Protein AF-A0A0G1WSS8-F1 (afdb_monomer_lite)

Foldseek 3Di:
DAFEEAECQQQDPPPHPLRRLVLCLVQVGQAYAYQAWQPDALVNQVVSCVVSVHYHQHYEAPQAADVLLVVQVVDDDPPVCPPVVVVVCNGRDHRVPTSSVVNCVSCQVVQREYEYEQVNCVVCPPVCQVVLVRGQYEYEAALPSPPHDLLRQALLSVVVVCVVVVRDYAYEAEPASVVSNCVVDPPDDSLVSLLNNPPSHQEYEQADDPQGEGDDPVVLVSVLSSCVNPNHNYYYDNGHNVYDPNVNSVSVVVSVVVD

Secondary structure (DSSP, 8-state):
-PEEEEEGGGTGGGTHHHHHHHHHHHTT-SEEEE---TT--HHHHHHHHHHHT--EEEEEPPS--HHHHHHHHHS---TTHHHHHHHHHHHH--GGG-HHHHHHHHTGGG--EEEEEHHHHHHHGGGGHHHHHHSEEEEE--TTSTTS-GGGSSHHHHHHHHHHHT---EEEE-HHHHHHHHHHSTT--HHHHHHHHTTSEEEEEE-BTTTTB---HHHHHHHHHHHHH---SEEEE---TTS-HHHHHHHHHHHHHT-

Structure (mmCIF, N/CA/C/O backbone):
data_AF-A0A0G1WSS8-F1
#
_entry.id   AF-A0A0G1WSS8-F1
#
loop_
_atom_site.group_PDB
_atom_site.id
_atom_site.type_symbol
_atom_site.label_atom_id
_atom_site.label_alt_id
_atom_site.label_comp_id
_atom_site.label_asym_id
_atom_site.label_entity_id
_atom_site.label_seq_id
_atom_site.pdbx_PDB_ins_code
_atom_site.Cartn_x
_atom_site.Cartn_y
_atom_site.Cartn_z
_atom_site.occupancy
_atom_site.B_iso_or_equiv
_atom_site.auth_seq_id
_atom_site.auth_comp_id
_atom_site.auth_asym_id
_atom_site.auth_atom_id
_atom_site.pdbx_PDB_model_num
ATOM 1 N N . MET A 1 1 ? -11.882 11.033 10.858 1.00 84.62 1 MET A N 1
ATOM 2 C CA . MET A 1 1 ? -10.713 10.254 11.320 1.00 84.62 1 MET A CA 1
ATOM 3 C C . MET A 1 1 ? -10.303 9.294 10.213 1.00 84.62 1 MET A C 1
ATOM 5 O O . MET A 1 1 ? -11.212 8.829 9.527 1.00 84.62 1 MET A O 1
ATOM 9 N N . PRO A 1 2 ? -8.998 9.048 9.990 1.00 93.56 2 PRO A N 1
ATOM 10 C CA . PRO A 1 2 ? -8.535 8.056 9.017 1.00 93.56 2 PRO A CA 1
ATOM 11 C C . PRO A 1 2 ? -9.115 6.674 9.326 1.00 93.56 2 PRO A C 1
ATOM 13 O O . PRO A 1 2 ? -9.266 6.328 10.498 1.00 93.56 2 PRO A O 1
ATOM 16 N N . LYS A 1 3 ? -9.416 5.886 8.290 1.00 96.38 3 LYS A N 1
ATOM 17 C CA . LYS A 1 3 ? -9.749 4.466 8.458 1.00 96.38 3 LYS A CA 1
ATOM 18 C C . LYS A 1 3 ? -8.473 3.668 8.709 1.00 96.38 3 LYS A C 1
ATOM 20 O O . LYS A 1 3 ? -7.468 3.883 8.031 1.00 96.38 3 LYS A O 1
ATOM 25 N N . LEU A 1 4 ? -8.528 2.740 9.655 1.00 97.25 4 LEU A N 1
ATOM 26 C CA . LEU A 1 4 ? -7.432 1.841 9.981 1.00 97.25 4 LEU A CA 1
ATOM 27 C C . LEU A 1 4 ? -7.577 0.551 9.183 1.00 97.25 4 LEU A C 1
ATOM 29 O O . LEU A 1 4 ? -8.535 -0.200 9.369 1.00 97.25 4 LEU A O 1
ATOM 33 N N . LEU A 1 5 ? -6.607 0.279 8.320 1.00 97.38 5 LEU A N 1
ATOM 34 C CA . LEU A 1 5 ? -6.572 -0.938 7.517 1.00 97.38 5 LEU A CA 1
ATOM 35 C C . LEU A 1 5 ? -5.465 -1.871 8.010 1.00 97.38 5 LEU A C 1
ATOM 37 O O . LEU A 1 5 ? -4.448 -1.428 8.544 1.00 97.38 5 LEU A O 1
ATOM 41 N N . LEU A 1 6 ? -5.661 -3.170 7.821 1.00 95.81 6 LEU A N 1
ATOM 42 C CA . LEU A 1 6 ? -4.611 -4.167 8.005 1.00 95.81 6 LEU A CA 1
ATOM 43 C C . LEU A 1 6 ? -4.072 -4.559 6.628 1.00 95.81 6 LEU A C 1
ATOM 45 O O . LEU A 1 6 ? -4.858 -4.956 5.768 1.00 95.81 6 LEU A O 1
ATOM 49 N N . SER A 1 7 ? -2.758 -4.465 6.417 1.00 93.75 7 SER A N 1
ATOM 50 C CA . SER A 1 7 ? -2.157 -5.008 5.198 1.00 93.75 7 SER A CA 1
ATOM 51 C C . SER A 1 7 ? -2.057 -6.526 5.288 1.00 93.75 7 SER A C 1
ATOM 53 O O . SER A 1 7 ? -1.751 -7.089 6.349 1.00 93.75 7 SER A O 1
ATOM 55 N N . SER A 1 8 ? -2.280 -7.214 4.169 1.00 89.44 8 SER A N 1
ATOM 56 C CA . SER A 1 8 ? -2.086 -8.657 4.112 1.00 89.44 8 SER A CA 1
ATOM 57 C C . SER A 1 8 ? -0.628 -9.038 4.359 1.00 89.44 8 SER A C 1
ATOM 59 O O . SER A 1 8 ? -0.413 -10.110 4.909 1.00 89.44 8 SER A O 1
ATOM 61 N N . THR A 1 9 ? 0.360 -8.185 4.059 1.00 82.44 9 THR A N 1
ATOM 62 C CA . THR A 1 9 ? 1.789 -8.432 4.371 1.00 82.44 9 THR A CA 1
ATOM 63 C C . THR A 1 9 ? 2.013 -8.772 5.844 1.00 82.44 9 THR A C 1
ATOM 65 O O . THR A 1 9 ? 2.707 -9.741 6.158 1.00 82.44 9 THR A O 1
ATOM 68 N N . THR A 1 10 ? 1.304 -8.077 6.734 1.00 77.31 10 THR A N 1
ATOM 69 C CA . THR A 1 10 ? 1.303 -8.297 8.185 1.00 77.31 10 THR A CA 1
ATOM 70 C C . THR A 1 10 ? 0.709 -9.642 8.604 1.00 77.31 10 THR A C 1
ATOM 72 O O . THR A 1 10 ? 0.980 -10.125 9.697 1.00 77.31 10 THR A O 1
ATOM 75 N N . SER A 1 11 ? -0.123 -10.272 7.773 1.00 63.88 11 SER A N 1
ATOM 76 C CA . SER A 1 11 ? -0.867 -11.492 8.133 1.00 63.88 11 SER A CA 1
ATOM 77 C C . SER A 1 11 ? -0.567 -12.710 7.254 1.00 63.88 11 SER A C 1
ATOM 79 O O . SER A 1 11 ? -1.036 -13.804 7.566 1.00 63.88 11 SER A O 1
ATOM 81 N N . PHE A 1 12 ? 0.171 -12.555 6.150 1.00 61.69 12 PHE A N 1
ATOM 82 C CA . PHE A 1 12 ? 0.137 -13.541 5.066 1.00 61.69 12 PHE A CA 1
ATOM 83 C C . PHE A 1 12 ? 0.931 -14.825 5.344 1.00 61.69 12 PHE A C 1
ATOM 85 O O . PHE A 1 12 ? 0.481 -15.906 4.960 1.00 61.69 12 PHE A O 1
ATOM 92 N N . PHE A 1 13 ? 2.077 -14.746 6.032 1.00 56.56 13 PHE A N 1
ATOM 93 C CA . PHE A 1 13 ? 3.034 -15.866 6.100 1.00 56.56 13 PHE A CA 1
ATOM 94 C C . PHE A 1 13 ? 2.540 -17.125 6.837 1.00 56.56 13 PHE A C 1
ATOM 96 O O . PHE A 1 13 ? 3.205 -18.152 6.757 1.00 56.56 13 PHE A O 1
ATOM 103 N N . PHE A 1 14 ? 1.378 -17.095 7.502 1.00 52.16 14 PHE A N 1
ATOM 104 C CA . PHE A 1 14 ? 0.897 -18.231 8.302 1.00 52.16 14 PHE A CA 1
ATOM 105 C C . PHE A 1 14 ? -0.488 -18.777 7.922 1.00 52.16 14 PHE A C 1
ATOM 107 O O . PHE A 1 14 ? -0.932 -19.747 8.531 1.00 52.16 14 PHE A O 1
ATOM 114 N N . GLY A 1 15 ? -1.180 -18.222 6.919 1.00 59.78 15 GLY A N 1
ATOM 115 C CA . GLY A 1 15 ? -2.530 -18.712 6.588 1.00 59.78 15 GLY A CA 1
ATOM 116 C C . GLY A 1 15 ? -3.182 -18.173 5.316 1.00 59.78 15 GLY A C 1
ATOM 117 O O . GLY A 1 15 ? -4.394 -18.325 5.147 1.00 59.78 15 GLY A O 1
ATOM 118 N N . GLY A 1 16 ? -2.409 -17.541 4.427 1.00 81.25 16 GLY A N 1
ATOM 119 C CA . GLY A 1 16 ? -2.923 -16.997 3.172 1.00 81.25 16 GLY A CA 1
ATOM 120 C C . GLY A 1 16 ? -3.897 -15.829 3.364 1.00 81.25 16 GLY A C 1
ATOM 121 O O . GLY A 1 16 ? -3.991 -15.229 4.437 1.00 81.25 16 GLY A O 1
ATOM 122 N N . ILE A 1 17 ? -4.647 -15.494 2.311 1.00 89.06 17 ILE A N 1
ATOM 123 C CA . ILE A 1 17 ? -5.495 -14.294 2.301 1.00 89.06 17 ILE A CA 1
ATOM 124 C C . ILE A 1 17 ? -6.647 -14.376 3.317 1.00 89.06 17 ILE A C 1
ATOM 126 O O . ILE A 1 17 ? -6.956 -13.390 3.980 1.00 89.06 17 ILE A O 1
ATOM 130 N N . LYS A 1 18 ? -7.216 -15.568 3.544 1.00 91.94 18 LYS A N 1
ATOM 131 C CA . LYS A 1 18 ? -8.268 -15.808 4.547 1.00 91.94 18 LYS A CA 1
ATOM 132 C C . LYS A 1 18 ? -7.844 -15.405 5.962 1.00 91.94 18 LYS A C 1
ATOM 134 O O . LYS A 1 18 ? -8.652 -14.835 6.695 1.00 91.94 18 LYS A O 1
ATOM 139 N N . ALA A 1 19 ? -6.593 -15.666 6.345 1.00 91.25 19 ALA A N 1
ATOM 140 C CA . ALA A 1 19 ? -6.080 -15.271 7.655 1.00 91.25 19 ALA A CA 1
ATOM 141 C C . ALA A 1 19 ? -6.042 -13.743 7.822 1.00 91.25 19 ALA A C 1
ATOM 143 O O . ALA A 1 19 ? -6.319 -13.240 8.911 1.00 91.25 19 ALA A O 1
ATOM 144 N N . ALA A 1 20 ? -5.784 -12.993 6.744 1.00 92.56 20 ALA A N 1
ATOM 145 C CA . ALA A 1 20 ? -5.848 -11.532 6.770 1.00 92.56 20 ALA A CA 1
ATOM 146 C C . ALA A 1 20 ? -7.272 -11.041 7.090 1.00 92.56 20 ALA A C 1
ATOM 148 O O . ALA A 1 20 ? -7.444 -10.220 7.988 1.00 92.56 20 ALA A O 1
ATOM 149 N N . PHE A 1 21 ? -8.300 -11.611 6.450 1.00 95.50 21 PHE A N 1
ATOM 150 C CA . PHE A 1 21 ? -9.709 -11.308 6.748 1.00 95.50 21 PHE A CA 1
ATOM 151 C C . PHE A 1 21 ? -10.103 -11.656 8.184 1.00 95.50 21 PHE A C 1
ATOM 153 O O . PHE A 1 21 ? -10.707 -10.837 8.881 1.00 95.50 21 PHE A O 1
ATOM 160 N N . GLN A 1 22 ? -9.713 -12.846 8.650 1.00 95.31 22 GLN A N 1
ATOM 161 C CA . GLN A 1 22 ? -9.934 -13.272 10.031 1.00 95.31 22 GLN A CA 1
ATOM 162 C C . GLN A 1 22 ? -9.318 -12.290 11.029 1.00 95.31 22 GLN A C 1
ATOM 164 O O . GLN A 1 22 ? -9.990 -11.873 11.972 1.00 95.31 22 GLN A O 1
ATOM 169 N N . ASN A 1 23 ? -8.061 -11.899 10.818 1.00 94.62 23 ASN A N 1
ATOM 170 C CA . ASN A 1 23 ? -7.352 -10.987 11.707 1.00 94.62 23 ASN A CA 1
ATOM 171 C C . ASN A 1 23 ? -7.924 -9.568 11.658 1.00 94.62 23 ASN A C 1
ATOM 173 O O . ASN A 1 23 ? -8.132 -8.973 12.714 1.00 94.62 23 ASN A O 1
ATOM 177 N N . ALA A 1 24 ? -8.236 -9.041 10.472 1.00 96.38 24 ALA A N 1
ATOM 178 C CA . ALA A 1 24 ? -8.856 -7.726 10.338 1.00 96.38 24 ALA A CA 1
ATOM 179 C C . ALA A 1 24 ? -10.176 -7.656 11.114 1.00 96.38 24 ALA A C 1
ATOM 181 O O . ALA A 1 24 ? -10.376 -6.728 11.899 1.00 96.38 24 ALA A O 1
ATOM 182 N N . ARG A 1 25 ? -11.024 -8.688 10.993 1.00 97.38 25 ARG A N 1
ATOM 183 C CA . ARG A 1 25 ? -12.266 -8.786 11.766 1.00 97.38 25 ARG A CA 1
ATOM 184 C C . ARG A 1 25 ? -11.998 -8.919 13.263 1.00 97.38 25 ARG A C 1
ATOM 186 O O . ARG A 1 25 ? -12.575 -8.181 14.055 1.00 97.38 25 ARG A O 1
ATOM 193 N N . LYS A 1 26 ? -11.121 -9.848 13.653 1.00 96.56 26 LYS A N 1
ATOM 194 C CA . LYS A 1 26 ? -10.788 -10.150 15.055 1.00 96.56 26 LYS A CA 1
ATOM 195 C C . LYS A 1 26 ? -10.266 -8.930 15.814 1.00 96.56 26 LYS A C 1
ATOM 197 O O . LYS A 1 26 ? -10.565 -8.785 16.994 1.00 96.56 26 LYS A O 1
ATOM 202 N N . TYR A 1 27 ? -9.472 -8.089 15.157 1.00 96.56 27 TYR A N 1
ATOM 203 C CA . TYR A 1 27 ? -8.836 -6.922 15.769 1.00 96.56 27 TYR A CA 1
ATOM 204 C C . TYR A 1 27 ? -9.534 -5.594 15.432 1.00 96.56 27 TYR A C 1
ATOM 206 O O . TYR A 1 27 ? -9.012 -4.540 15.781 1.00 96.56 27 TYR A O 1
ATOM 214 N N . GLY A 1 28 ? -10.707 -5.627 14.790 1.00 96.81 28 GLY A N 1
ATOM 215 C CA . GLY A 1 28 ? -11.530 -4.434 14.567 1.00 96.81 28 GLY A CA 1
ATOM 216 C C . GLY A 1 28 ? -10.904 -3.406 13.621 1.00 96.81 28 GLY A C 1
ATOM 217 O O . GLY A 1 28 ? -10.938 -2.206 13.897 1.00 96.81 28 GLY A O 1
ATOM 218 N N . PHE A 1 29 ? -10.281 -3.860 12.532 1.00 97.88 29 PHE A N 1
ATOM 219 C CA . PHE A 1 29 ? -9.871 -2.975 11.438 1.00 97.88 29 PHE A CA 1
ATOM 220 C C . PHE A 1 29 ? -11.073 -2.611 10.556 1.00 97.88 29 PHE A C 1
ATOM 222 O O . PHE A 1 29 ? -11.987 -3.415 10.377 1.00 97.88 29 PHE A O 1
ATOM 229 N N . ASP A 1 30 ? -11.047 -1.414 9.967 1.00 97.44 30 ASP A N 1
ATOM 230 C CA . ASP A 1 30 ? -12.105 -0.910 9.079 1.00 97.44 30 ASP A CA 1
ATOM 231 C C . ASP A 1 30 ? -12.118 -1.612 7.711 1.00 97.44 30 ASP A C 1
ATOM 233 O O . ASP A 1 30 ? -13.094 -1.529 6.959 1.00 97.44 30 ASP A O 1
ATOM 237 N N . GLY A 1 31 ? -11.014 -2.271 7.358 1.00 97.31 31 GLY A N 1
ATOM 238 C CA . GLY A 1 31 ? -10.845 -2.970 6.095 1.00 97.31 31 GLY A CA 1
ATOM 239 C C . GLY A 1 31 ? -9.453 -3.570 5.930 1.00 97.31 31 GLY A C 1
ATOM 240 O O . GLY A 1 31 ? -8.634 -3.576 6.854 1.00 97.31 31 GLY A O 1
ATOM 241 N N . LEU A 1 32 ? -9.196 -4.054 4.720 1.00 96.88 32 LEU A N 1
ATOM 242 C CA . LEU A 1 32 ? -7.924 -4.633 4.308 1.00 96.88 32 LEU A CA 1
ATOM 243 C C . LEU A 1 32 ? -7.274 -3.843 3.179 1.00 96.88 32 LEU A C 1
ATOM 245 O O . LEU A 1 32 ? -7.949 -3.385 2.255 1.00 96.88 32 LEU A O 1
ATOM 249 N N . GLU A 1 33 ? -5.952 -3.783 3.225 1.00 96.38 33 GLU A N 1
ATOM 250 C CA . GLU A 1 33 ? -5.129 -3.649 2.030 1.00 96.38 33 GLU A CA 1
ATOM 251 C C . GLU A 1 33 ? -4.564 -5.031 1.685 1.00 96.38 33 GLU A C 1
ATOM 253 O O . GLU A 1 33 ? -4.098 -5.750 2.570 1.00 96.38 33 GLU A O 1
ATOM 258 N N . ILE A 1 34 ? -4.642 -5.439 0.420 1.00 94.19 34 ILE A N 1
ATOM 259 C CA . ILE A 1 34 ? -4.190 -6.767 -0.007 1.00 94.19 34 ILE A CA 1
ATOM 260 C C . ILE A 1 34 ? -3.059 -6.676 -1.025 1.00 94.19 34 ILE A C 1
ATOM 262 O O . ILE A 1 34 ? -3.103 -5.862 -1.943 1.00 94.19 34 ILE A O 1
ATOM 266 N N . ILE A 1 35 ? -2.098 -7.591 -0.912 1.00 90.31 35 ILE A N 1
ATOM 267 C CA . ILE A 1 35 ? -1.135 -7.923 -1.963 1.00 90.31 35 ILE A CA 1
ATOM 268 C C . ILE A 1 35 ? -1.537 -9.289 -2.521 1.00 90.31 35 ILE A C 1
ATOM 270 O O . ILE A 1 35 ? -1.265 -10.315 -1.891 1.00 90.31 35 ILE A O 1
ATOM 274 N N . PRO A 1 36 ? -2.257 -9.336 -3.652 1.00 87.25 36 PRO A N 1
ATOM 275 C CA . PRO A 1 36 ? -2.790 -10.584 -4.155 1.00 87.25 36 PRO A CA 1
ATOM 276 C C . PRO A 1 36 ? -1.724 -11.342 -4.953 1.00 87.25 36 PRO A C 1
ATOM 278 O O . PRO A 1 36 ? -1.065 -10.793 -5.838 1.00 87.25 36 PRO A O 1
ATOM 281 N N . TYR A 1 37 ? -1.584 -12.632 -4.661 1.00 86.94 37 TYR A N 1
ATOM 282 C CA . TYR A 1 37 ? -0.719 -13.531 -5.423 1.00 86.94 37 TYR A CA 1
ATOM 283 C C . TYR A 1 37 ? -1.449 -14.062 -6.657 1.00 86.94 37 TYR A C 1
ATOM 285 O O . TYR A 1 37 ? -2.676 -14.034 -6.726 1.00 86.94 37 TYR A O 1
ATOM 293 N N . ARG A 1 38 ? -0.712 -14.609 -7.629 1.00 86.31 38 ARG A N 1
ATOM 294 C CA . ARG A 1 38 ? -1.258 -15.101 -8.908 1.00 86.31 38 ARG A CA 1
ATOM 295 C C . ARG A 1 38 ? -2.382 -16.130 -8.762 1.00 86.31 38 ARG A C 1
ATOM 297 O O . ARG A 1 38 ? -3.190 -16.265 -9.673 1.00 86.31 38 ARG A O 1
ATOM 304 N N . TRP A 1 39 ? -2.425 -16.869 -7.656 1.00 87.38 39 TRP A N 1
ATOM 305 C CA . TRP A 1 39 ? -3.462 -17.867 -7.381 1.00 87.38 39 TRP A CA 1
ATOM 306 C C . TRP A 1 39 ? -4.683 -17.314 -6.631 1.00 87.38 39 TRP A C 1
ATOM 308 O O . TRP A 1 39 ? -5.670 -18.035 -6.503 1.00 87.38 39 TRP A O 1
ATOM 318 N N . THR A 1 40 ? -4.647 -16.069 -6.145 1.00 89.50 40 THR A N 1
ATOM 319 C CA . THR A 1 40 ? -5.796 -15.429 -5.490 1.00 89.50 40 THR A CA 1
ATOM 320 C C . THR A 1 40 ? -6.891 -15.157 -6.518 1.00 89.50 40 THR A C 1
ATOM 322 O O . THR A 1 40 ? -6.647 -14.526 -7.547 1.00 89.50 40 THR A O 1
ATOM 325 N N . ARG A 1 41 ? -8.115 -15.622 -6.251 1.00 91.94 41 ARG A N 1
ATOM 326 C CA . ARG A 1 41 ? -9.244 -15.464 -7.183 1.00 91.94 41 ARG A CA 1
ATOM 327 C C . ARG A 1 41 ? -10.141 -14.296 -6.760 1.00 91.94 41 ARG A C 1
ATOM 329 O O . ARG A 1 41 ? -10.428 -14.174 -5.573 1.00 91.94 41 ARG A O 1
ATOM 336 N N . PRO A 1 42 ? -10.665 -13.475 -7.689 1.00 94.69 42 PRO A N 1
ATOM 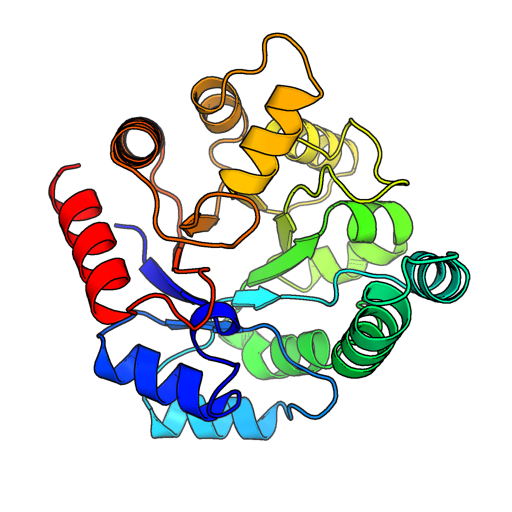337 C CA . PRO A 1 42 ? -11.609 -12.414 -7.329 1.00 94.69 42 PRO A CA 1
ATOM 338 C C . PRO A 1 42 ? -12.844 -12.914 -6.569 1.00 94.69 42 PRO A C 1
ATOM 340 O O . PRO A 1 42 ? -13.272 -12.281 -5.610 1.00 94.69 42 PRO A O 1
ATOM 343 N N . GLN A 1 43 ? -13.377 -14.081 -6.942 1.00 95.31 43 GLN A N 1
ATOM 344 C CA . GLN A 1 43 ? -14.517 -14.696 -6.257 1.00 95.31 43 GLN A CA 1
ATOM 345 C C . GLN A 1 43 ? -14.188 -15.061 -4.804 1.00 95.31 43 GLN A C 1
ATOM 347 O O . GLN A 1 43 ? -15.000 -14.806 -3.923 1.00 95.31 43 GLN A O 1
ATOM 352 N N . GLU A 1 44 ? -12.978 -15.569 -4.543 1.00 95.12 44 GLU A N 1
ATOM 353 C CA . GLU A 1 44 ? -12.512 -15.862 -3.181 1.00 95.12 44 GLU A CA 1
ATOM 354 C C . GLU A 1 44 ? -12.505 -14.587 -2.323 1.00 95.12 44 GLU A C 1
ATOM 356 O O . GLU A 1 44 ? -12.948 -14.609 -1.179 1.00 95.12 44 GLU A O 1
ATOM 361 N N . ILE A 1 45 ? -12.069 -13.450 -2.880 1.00 96.38 45 ILE A N 1
ATOM 362 C CA . ILE A 1 45 ? -12.106 -12.160 -2.175 1.00 96.38 45 ILE A CA 1
ATOM 363 C C . ILE A 1 45 ? -13.543 -11.769 -1.815 1.00 96.38 45 ILE A C 1
ATOM 365 O O . ILE A 1 45 ? -13.808 -11.456 -0.658 1.00 96.38 45 ILE A O 1
ATOM 369 N N . LEU A 1 46 ? -14.477 -11.838 -2.768 1.00 96.12 46 LEU A N 1
ATOM 370 C CA . LEU A 1 46 ? -15.886 -11.499 -2.530 1.00 96.12 46 LEU A CA 1
ATOM 371 C C . LEU A 1 46 ? -16.529 -12.396 -1.458 1.00 96.12 46 LEU A C 1
ATOM 373 O O . LEU A 1 46 ? -17.269 -11.918 -0.594 1.00 96.12 46 LEU A O 1
ATOM 377 N N . GLU A 1 47 ? -16.231 -13.696 -1.488 1.00 97.12 47 GLU A N 1
ATOM 378 C CA . GLU A 1 47 ? -16.694 -14.662 -0.488 1.00 97.12 47 GLU A CA 1
ATOM 379 C C . GLU A 1 47 ? -16.148 -14.335 0.906 1.00 97.12 47 GLU A C 1
ATOM 381 O O . GLU A 1 47 ? -16.906 -14.324 1.881 1.00 97.12 47 GLU A O 1
ATOM 386 N N . LEU A 1 48 ? -14.855 -14.016 1.007 1.00 96.94 48 LEU A N 1
ATOM 387 C CA . LEU A 1 48 ? -14.206 -13.665 2.268 1.00 96.94 48 LEU A CA 1
ATOM 388 C C . LEU A 1 48 ? -14.722 -12.338 2.837 1.00 96.94 48 LEU A C 1
ATOM 390 O O . LEU A 1 48 ? -14.969 -12.254 4.042 1.00 96.94 48 LEU A O 1
ATOM 394 N N . GLU A 1 49 ? -14.949 -11.325 2.001 1.00 96.75 49 GLU A N 1
ATOM 395 C CA . GLU A 1 49 ? -15.529 -10.055 2.447 1.00 96.75 49 GLU A CA 1
ATOM 396 C C . GLU A 1 49 ? -16.918 -10.256 3.057 1.00 96.75 49 GLU A C 1
ATOM 398 O O . GLU A 1 49 ? -17.207 -9.729 4.136 1.00 96.75 49 GLU A O 1
ATOM 403 N N . LYS A 1 50 ? -17.756 -11.086 2.419 1.00 96.88 50 LYS A N 1
ATOM 404 C CA . LYS A 1 50 ? -19.079 -11.453 2.938 1.00 96.88 50 LYS A CA 1
ATOM 405 C C . LYS A 1 50 ? -18.974 -12.262 4.230 1.00 96.88 50 LYS A C 1
ATOM 407 O O . LYS A 1 50 ? -19.682 -11.969 5.192 1.00 96.88 50 LYS A O 1
ATOM 412 N N . GLN A 1 51 ? -18.102 -13.270 4.259 1.00 97.75 51 GLN A N 1
ATOM 413 C CA . GLN A 1 51 ? -17.939 -14.167 5.403 1.00 97.75 51 GLN A CA 1
ATOM 414 C C . GLN A 1 51 ? -17.460 -13.421 6.654 1.00 97.75 51 GLN A C 1
ATOM 416 O O . GLN A 1 51 ? -17.971 -13.665 7.747 1.00 97.75 51 GLN A O 1
ATOM 421 N N . TYR A 1 52 ? -16.472 -12.537 6.508 1.00 97.38 52 TYR A N 1
ATOM 422 C CA . TYR A 1 52 ? -15.838 -11.855 7.637 1.00 97.38 52 TYR A CA 1
ATOM 423 C C . TYR A 1 52 ? -16.384 -10.453 7.894 1.00 97.38 52 TYR A C 1
ATOM 425 O O . TYR A 1 52 ? -16.031 -9.861 8.913 1.00 97.38 52 TYR A O 1
ATOM 433 N N . GLN A 1 53 ? -17.260 -9.940 7.023 1.00 97.38 53 GLN A N 1
ATOM 434 C CA . GLN A 1 53 ? -17.782 -8.571 7.082 1.00 97.38 53 GLN A CA 1
ATOM 435 C C . GLN A 1 53 ? -16.651 -7.532 7.124 1.00 97.38 53 GLN A C 1
ATOM 437 O O . GLN A 1 53 ? -16.670 -6.596 7.925 1.00 97.38 53 GLN A O 1
ATOM 442 N N . VAL A 1 54 ? -15.633 -7.733 6.288 1.00 97.38 54 VAL A N 1
ATOM 443 C CA . VAL A 1 54 ? -14.459 -6.861 6.157 1.00 97.38 54 VAL A CA 1
ATOM 444 C C . VAL A 1 54 ? -14.296 -6.555 4.683 1.00 97.38 54 VAL A C 1
ATOM 446 O O . VAL A 1 54 ? -14.246 -7.482 3.893 1.00 97.38 54 VAL A O 1
ATOM 449 N N . ASN A 1 55 ? -14.194 -5.281 4.316 1.00 97.44 55 ASN A N 1
ATOM 450 C CA . ASN A 1 55 ? -14.008 -4.874 2.925 1.00 97.44 55 ASN A CA 1
ATOM 451 C C . ASN A 1 55 ? -12.520 -4.731 2.581 1.00 97.44 55 ASN A C 1
ATOM 453 O O . ASN A 1 55 ? -11.739 -4.198 3.373 1.00 97.44 55 ASN A O 1
ATOM 457 N N . VAL A 1 56 ? -12.148 -5.108 1.364 1.00 97.69 56 VAL A N 1
ATOM 458 C CA . VAL A 1 56 ? -10.899 -4.714 0.720 1.00 97.69 56 VAL A CA 1
ATOM 459 C C . VAL A 1 56 ? -11.029 -3.257 0.291 1.00 97.69 56 VAL A C 1
ATOM 461 O O . VAL A 1 56 ? -11.905 -2.883 -0.486 1.00 97.69 56 VAL A O 1
ATOM 464 N N . MET A 1 57 ? -10.161 -2.419 0.842 1.00 97.50 57 MET A N 1
ATOM 465 C CA . MET A 1 57 ? -10.117 -0.975 0.606 1.00 97.50 57 MET A CA 1
ATOM 466 C C . MET A 1 57 ? -8.928 -0.584 -0.271 1.00 97.50 57 MET A C 1
ATOM 468 O O . MET A 1 57 ? -9.014 0.431 -0.958 1.00 97.50 57 MET A O 1
ATOM 472 N N . GLY A 1 58 ? -7.861 -1.388 -0.259 1.00 96.94 58 GLY A N 1
ATOM 473 C CA . GLY A 1 58 ? -6.643 -1.185 -1.034 1.00 96.94 58 GLY A CA 1
ATOM 474 C C . GLY A 1 58 ? -6.166 -2.466 -1.703 1.00 96.94 58 GLY A C 1
ATOM 475 O O . GLY A 1 58 ? -6.255 -3.547 -1.119 1.00 96.94 58 GLY A O 1
ATOM 476 N N . ILE A 1 59 ? -5.663 -2.349 -2.927 1.00 96.06 59 ILE A N 1
ATOM 477 C CA . ILE A 1 59 ? -5.091 -3.460 -3.689 1.00 96.06 59 ILE A CA 1
ATOM 478 C C . ILE A 1 59 ? -3.721 -3.035 -4.189 1.00 96.06 59 ILE A C 1
ATOM 480 O O . ILE A 1 59 ? -3.601 -2.088 -4.963 1.00 96.06 59 ILE A O 1
ATOM 484 N N . HIS A 1 60 ? -2.700 -3.766 -3.776 1.00 92.62 60 HIS A N 1
ATOM 485 C CA . HIS A 1 60 ? -1.329 -3.554 -4.189 1.00 92.62 60 HIS A CA 1
ATOM 486 C C . HIS A 1 60 ? -1.053 -4.278 -5.505 1.00 92.62 60 HIS A C 1
ATOM 488 O O . HIS A 1 60 ? -1.247 -5.493 -5.613 1.00 92.62 60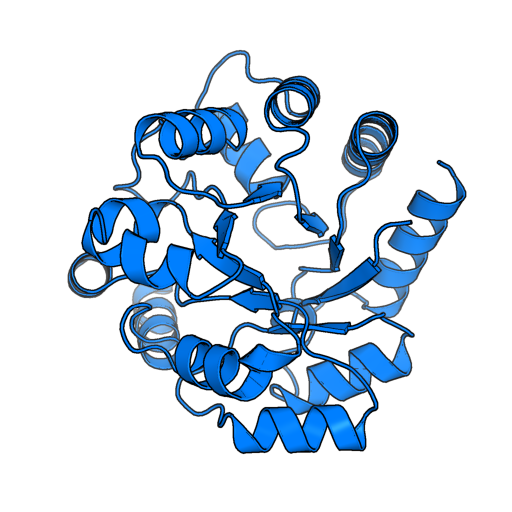 HIS A O 1
ATOM 494 N N . LEU A 1 61 ? -0.586 -3.555 -6.520 1.00 91.81 61 LEU A N 1
ATOM 495 C CA . LEU A 1 61 ? -0.111 -4.197 -7.739 1.00 91.81 61 LEU A CA 1
ATOM 496 C C . LEU A 1 61 ? 1.284 -4.802 -7.540 1.00 91.81 61 LEU A C 1
ATOM 498 O O . LEU A 1 61 ? 2.053 -4.341 -6.699 1.00 91.81 61 LEU A O 1
ATOM 502 N N . PRO A 1 62 ? 1.656 -5.831 -8.320 1.00 87.25 62 PRO A N 1
ATOM 503 C CA . PRO A 1 62 ? 3.040 -6.266 -8.404 1.00 87.25 62 PRO A CA 1
ATOM 504 C C . PRO A 1 62 ? 3.971 -5.083 -8.650 1.00 87.25 62 PRO A C 1
ATOM 506 O O . PRO A 1 62 ? 3.663 -4.173 -9.416 1.00 87.25 62 PRO A O 1
ATOM 509 N N . GLN A 1 63 ? 5.141 -5.123 -8.031 1.00 82.31 63 GLN A N 1
ATOM 510 C CA . GLN A 1 63 ? 6.076 -4.002 -8.043 1.00 82.31 63 GLN A CA 1
ATOM 511 C C . GLN A 1 63 ? 6.737 -3.799 -9.424 1.00 82.31 63 GLN A C 1
ATOM 513 O O . GLN A 1 63 ? 7.630 -2.964 -9.570 1.00 82.31 63 GLN A O 1
ATOM 518 N N . TRP A 1 64 ? 6.432 -4.667 -10.396 1.00 81.62 64 TRP A N 1
ATOM 519 C CA . TRP A 1 64 ? 7.179 -4.842 -11.636 1.00 81.62 64 TRP A CA 1
ATOM 520 C C . TRP A 1 64 ? 6.206 -4.790 -12.818 1.00 81.62 64 TRP A C 1
ATOM 522 O O . TRP A 1 64 ? 5.141 -5.422 -12.803 1.00 81.62 64 TRP A O 1
ATOM 532 N N . TRP A 1 65 ? 6.585 -4.051 -13.858 1.00 81.44 65 TRP A N 1
ATOM 533 C CA . TRP A 1 65 ? 5.935 -4.124 -15.164 1.00 81.44 65 TRP A CA 1
ATOM 534 C C . TRP A 1 65 ? 6.664 -5.180 -16.018 1.00 81.44 65 TRP A C 1
ATOM 536 O O . TRP A 1 65 ? 7.213 -6.141 -15.474 1.00 81.44 65 TRP A O 1
ATOM 546 N N . GLN A 1 66 ? 6.609 -5.119 -17.345 1.00 78.94 66 GLN A N 1
ATOM 547 C CA . GLN A 1 66 ? 7.099 -6.222 -18.183 1.00 78.94 66 GLN A CA 1
ATOM 548 C C . GLN A 1 66 ? 8.634 -6.266 -18.306 1.00 78.94 66 GLN A C 1
ATOM 550 O O . GLN A 1 66 ? 9.237 -7.338 -18.219 1.00 78.94 66 GLN A O 1
ATOM 555 N N . LYS A 1 67 ? 9.277 -5.115 -18.503 1.00 76.81 67 LYS A N 1
ATOM 556 C CA . LYS A 1 67 ? 10.727 -4.971 -18.670 1.00 76.81 67 LYS A CA 1
ATOM 557 C C . LYS A 1 67 ? 11.454 -5.136 -17.339 1.00 76.81 67 LYS A C 1
ATOM 559 O O . LYS A 1 67 ? 12.392 -5.928 -17.286 1.00 76.81 67 LYS A O 1
ATOM 564 N N . SER A 1 68 ? 11.017 -4.465 -16.270 1.00 72.69 68 SER A N 1
ATOM 565 C CA . SER A 1 68 ? 11.643 -4.597 -14.941 1.00 72.69 68 SER A CA 1
ATOM 566 C C . SER A 1 68 ? 11.621 -6.033 -14.425 1.00 72.69 68 SER A C 1
ATOM 568 O O . SER A 1 68 ? 12.582 -6.451 -13.779 1.00 72.69 68 SER A O 1
ATOM 570 N N . LEU A 1 69 ? 10.593 -6.816 -14.780 1.00 72.12 69 LEU A N 1
ATOM 571 C CA . LEU A 1 69 ? 10.563 -8.247 -14.489 1.00 72.12 69 LEU A CA 1
ATOM 572 C C . LEU A 1 69 ? 11.596 -9.046 -15.260 1.00 72.12 69 LEU A C 1
ATOM 574 O O . LEU A 1 69 ? 12.340 -9.815 -14.655 1.00 72.12 69 LEU A O 1
ATOM 578 N N . GLY A 1 70 ? 11.710 -8.827 -16.568 1.00 67.81 70 GLY A N 1
ATOM 579 C CA . GLY A 1 70 ? 12.762 -9.465 -17.354 1.00 67.81 70 GLY A CA 1
ATOM 580 C C . GLY A 1 70 ? 14.170 -9.130 -16.848 1.00 67.81 70 GLY A C 1
ATOM 581 O O . GLY A 1 70 ? 15.047 -9.987 -16.860 1.00 67.81 70 GLY A O 1
ATOM 582 N N . GLU A 1 71 ? 14.395 -7.903 -16.384 1.00 73.38 71 GLU A N 1
ATOM 583 C CA . GLU A 1 71 ? 15.698 -7.461 -15.883 1.00 73.38 71 GLU A CA 1
ATOM 584 C C . GLU A 1 71 ? 16.049 -8.055 -14.524 1.00 73.38 71 GLU A C 1
ATOM 586 O O . GLU A 1 71 ? 17.187 -8.471 -14.327 1.00 73.38 71 GLU A O 1
ATOM 591 N N . ALA A 1 72 ? 15.099 -8.151 -13.600 1.00 68.88 72 ALA A N 1
ATOM 592 C CA . ALA A 1 72 ? 15.381 -8.729 -12.295 1.00 68.88 72 ALA A CA 1
ATOM 593 C C . ALA A 1 72 ? 15.404 -10.272 -12.293 1.00 68.88 72 ALA A C 1
ATOM 595 O O . ALA A 1 72 ? 15.972 -10.861 -11.377 1.00 68.88 72 ALA A O 1
ATOM 596 N N . PHE A 1 73 ? 14.927 -10.936 -13.354 1.00 67.12 73 PHE A N 1
ATOM 597 C CA . PHE A 1 73 ? 15.316 -12.323 -13.656 1.00 67.12 73 PHE A CA 1
ATOM 598 C C . PHE A 1 73 ? 16.761 -12.456 -14.172 1.00 67.12 73 PHE A C 1
ATOM 600 O O . PHE A 1 73 ? 17.346 -13.530 -14.058 1.00 67.12 73 PHE A O 1
ATOM 607 N N . ARG A 1 74 ? 17.325 -11.398 -14.771 1.00 68.31 74 ARG A N 1
ATOM 608 C CA . ARG A 1 74 ? 18.682 -11.388 -15.353 1.00 68.31 74 ARG A CA 1
ATOM 609 C C . ARG A 1 74 ? 19.754 -10.833 -14.416 1.00 68.31 74 ARG A C 1
ATOM 611 O O . ARG A 1 74 ? 20.932 -11.023 -14.696 1.00 68.31 74 ARG A O 1
ATOM 618 N N . ALA A 1 75 ? 19.371 -10.113 -13.364 1.00 64.75 75 ALA A N 1
ATOM 619 C CA . ALA A 1 75 ? 20.303 -9.623 -12.355 1.00 64.75 75 ALA A CA 1
ATOM 620 C C . ALA A 1 75 ? 21.033 -10.806 -11.702 1.00 64.75 75 ALA A C 1
ATOM 622 O O . ALA A 1 75 ? 20.420 -11.852 -11.517 1.00 64.75 75 ALA A O 1
ATOM 623 N N . GLU A 1 76 ? 22.315 -10.646 -11.354 1.00 57.94 76 GLU A N 1
ATOM 624 C CA . GLU A 1 76 ? 23.087 -11.636 -10.592 1.00 57.94 76 GLU A CA 1
ATOM 625 C C . GLU A 1 76 ? 22.902 -11.385 -9.086 1.00 57.94 76 GLU A C 1
ATOM 627 O O . GLU A 1 76 ? 23.599 -10.546 -8.518 1.00 57.94 76 GLU A O 1
ATOM 632 N N . PRO A 1 77 ? 21.964 -12.063 -8.405 1.00 65.06 77 PRO A N 1
ATOM 633 C CA . PRO A 1 77 ? 21.670 -11.807 -7.003 1.00 65.06 77 PRO A CA 1
ATOM 634 C C . PRO A 1 77 ? 22.683 -12.531 -6.107 1.00 65.06 77 PRO A C 1
ATOM 636 O O . PRO A 1 77 ? 23.367 -13.469 -6.535 1.00 65.06 77 PRO A O 1
ATOM 639 N N . THR A 1 78 ? 22.728 -12.182 -4.823 1.00 70.12 78 THR A N 1
ATOM 640 C CA . THR A 1 78 ? 23.405 -13.021 -3.821 1.00 70.12 78 THR A CA 1
ATOM 641 C C . THR A 1 78 ? 22.780 -14.426 -3.766 1.00 70.12 78 THR A C 1
ATOM 643 O O . THR A 1 78 ? 21.663 -14.657 -4.234 1.00 70.12 78 THR A O 1
ATOM 646 N N . LEU A 1 79 ? 23.483 -15.408 -3.184 1.00 68.12 79 LEU A N 1
ATOM 647 C CA . LEU A 1 79 ? 23.019 -16.807 -3.143 1.00 68.12 79 LEU A CA 1
ATOM 648 C C . LEU A 1 79 ? 21.620 -16.963 -2.507 1.00 68.12 79 LEU A C 1
ATOM 650 O O . LEU A 1 79 ? 20.836 -17.808 -2.928 1.00 68.12 79 LEU A O 1
ATOM 654 N N . PHE A 1 80 ? 21.302 -16.123 -1.519 1.00 66.25 80 PHE A N 1
ATOM 655 C CA . PHE A 1 80 ? 20.009 -16.099 -0.832 1.00 66.25 80 PHE A CA 1
ATOM 656 C C . PHE A 1 80 ? 18.904 -15.449 -1.684 1.00 66.25 80 PHE A C 1
ATOM 658 O O . PHE A 1 80 ? 17.794 -15.974 -1.792 1.00 66.25 80 PHE A O 1
ATOM 665 N N . GLU A 1 81 ? 19.217 -14.346 -2.364 1.00 61.69 81 GLU A N 1
ATOM 666 C CA . GLU A 1 81 ? 18.286 -13.653 -3.261 1.00 61.69 81 GLU A CA 1
ATOM 667 C C . GLU A 1 81 ? 17.950 -14.494 -4.502 1.00 61.69 81 GLU A C 1
ATOM 669 O O . GLU A 1 81 ? 16.810 -14.466 -4.961 1.00 61.69 81 GLU A O 1
ATOM 674 N N . LYS A 1 82 ? 18.884 -15.325 -4.989 1.00 64.06 82 LYS A N 1
ATOM 675 C CA . LYS A 1 82 ? 18.665 -16.256 -6.114 1.00 64.06 82 LYS A CA 1
ATOM 676 C C . LYS A 1 82 ? 17.506 -17.232 -5.901 1.00 64.06 82 LYS A C 1
ATOM 678 O O . LYS A 1 82 ? 16.935 -17.698 -6.881 1.00 64.06 82 LYS A O 1
ATOM 683 N N . LEU A 1 83 ? 17.149 -17.543 -4.656 1.00 67.94 83 LEU A N 1
ATOM 684 C CA . LEU A 1 83 ? 16.030 -18.434 -4.341 1.00 67.94 83 LEU A CA 1
ATOM 685 C C . LEU A 1 83 ? 14.726 -17.662 -4.128 1.00 67.94 83 LEU A C 1
ATOM 687 O O . LEU A 1 83 ? 13.701 -18.003 -4.714 1.00 67.94 83 LEU A O 1
ATOM 691 N N . LEU A 1 84 ? 14.751 -16.613 -3.305 1.00 70.81 84 LEU A N 1
ATOM 692 C CA . LEU A 1 84 ? 13.526 -15.920 -2.896 1.00 70.81 84 LEU A CA 1
ATOM 693 C C . LEU A 1 84 ? 12.989 -14.964 -3.960 1.00 70.81 84 LEU A C 1
ATOM 695 O O . LEU A 1 84 ? 11.775 -14.870 -4.138 1.00 70.81 84 LEU A O 1
ATOM 699 N N . VAL A 1 85 ? 13.869 -14.276 -4.687 1.00 69.88 85 VAL A N 1
ATOM 700 C CA . VAL A 1 85 ? 13.475 -13.244 -5.652 1.00 69.88 85 VAL A CA 1
ATOM 701 C C . VAL A 1 85 ? 12.711 -13.860 -6.836 1.00 69.88 85 VAL A C 1
ATOM 703 O O . VAL A 1 85 ? 11.608 -13.385 -7.109 1.00 69.88 85 VAL A O 1
ATOM 706 N N . PRO A 1 86 ? 13.154 -14.961 -7.477 1.00 73.06 86 PRO A N 1
ATOM 707 C CA . PRO A 1 86 ? 12.371 -15.621 -8.529 1.00 73.06 86 PRO A CA 1
ATOM 708 C C . PRO A 1 86 ? 11.037 -16.206 -8.044 1.00 73.06 86 PRO A C 1
ATOM 710 O O . PRO A 1 86 ? 10.038 -16.142 -8.762 1.00 73.06 86 PRO A O 1
ATOM 713 N N . LEU A 1 87 ? 10.991 -16.750 -6.822 1.00 77.31 87 LEU A N 1
ATOM 714 C CA . LEU A 1 87 ? 9.751 -17.267 -6.233 1.00 77.31 87 LEU A CA 1
ATOM 715 C C . LEU A 1 87 ? 8.741 -16.144 -5.995 1.00 77.31 87 LEU A C 1
ATOM 717 O O . LEU A 1 87 ? 7.572 -16.284 -6.343 1.00 77.31 87 LEU A O 1
ATOM 721 N N . TRP A 1 88 ? 9.193 -15.011 -5.460 1.00 75.69 88 TRP A N 1
ATOM 722 C CA . TRP A 1 88 ? 8.358 -13.837 -5.226 1.00 75.69 88 TRP A CA 1
ATOM 723 C C . TRP A 1 88 ? 7.832 -13.233 -6.536 1.00 75.69 88 TRP A C 1
ATOM 725 O O . TRP A 1 88 ? 6.644 -12.940 -6.667 1.00 75.69 88 TRP A O 1
ATOM 735 N N . GLN A 1 89 ? 8.688 -13.140 -7.554 1.00 76.19 89 GLN A N 1
ATOM 736 C CA . GLN A 1 89 ? 8.318 -12.734 -8.913 1.00 76.19 89 GLN A CA 1
ATOM 737 C C . GLN A 1 89 ? 7.254 -13.632 -9.537 1.00 76.19 89 GLN A C 1
ATOM 739 O O . GLN A 1 89 ? 6.278 -13.162 -10.137 1.00 76.19 89 GLN A O 1
ATOM 744 N N . TYR A 1 90 ? 7.446 -14.946 -9.406 1.00 81.88 90 TYR A N 1
ATOM 745 C CA . TYR A 1 90 ? 6.472 -15.926 -9.848 1.00 81.88 90 TYR A CA 1
ATOM 746 C C . TYR A 1 90 ? 5.169 -15.801 -9.055 1.00 81.88 90 TYR A C 1
ATOM 748 O O . TYR A 1 90 ? 4.094 -15.893 -9.633 1.00 81.88 90 TYR A O 1
ATOM 756 N N . ALA A 1 91 ? 5.238 -15.546 -7.753 1.00 82.81 91 ALA A N 1
ATOM 757 C CA . ALA A 1 91 ? 4.060 -15.426 -6.913 1.00 82.81 91 ALA A CA 1
ATOM 758 C C . ALA A 1 91 ? 3.238 -14.165 -7.223 1.00 82.81 91 ALA A C 1
ATOM 760 O O . ALA A 1 91 ? 2.013 -14.239 -7.203 1.00 82.81 91 ALA A O 1
ATOM 761 N N . LEU A 1 92 ? 3.870 -13.029 -7.539 1.00 82.88 92 LEU A N 1
ATOM 762 C CA . LEU A 1 92 ? 3.170 -11.757 -7.773 1.00 82.88 92 LEU A CA 1
ATOM 763 C C . LEU A 1 92 ? 2.798 -11.508 -9.240 1.00 82.88 92 LEU A C 1
ATOM 765 O O . LEU A 1 92 ? 1.700 -11.038 -9.528 1.00 82.88 92 LEU A O 1
ATOM 769 N N . GLY A 1 93 ? 3.660 -11.854 -10.199 1.00 85.00 93 GLY A N 1
ATOM 770 C CA . GLY A 1 93 ? 3.390 -11.544 -11.608 1.00 85.00 93 GLY A CA 1
ATOM 771 C C . GLY A 1 93 ? 3.758 -10.146 -12.057 1.00 85.00 93 GLY A C 1
ATOM 772 O O . GLY A 1 93 ? 4.589 -9.476 -11.459 1.00 85.00 93 GLY A O 1
ATOM 773 N N . VAL A 1 94 ? 3.168 -9.767 -13.188 1.00 87.19 94 VAL A N 1
ATOM 774 C CA . VAL A 1 94 ? 3.362 -8.473 -13.845 1.00 87.19 94 VAL A CA 1
ATOM 775 C C . VAL A 1 94 ? 2.164 -7.598 -13.519 1.00 87.19 94 VAL A C 1
ATOM 777 O O . VAL A 1 94 ? 1.029 -8.050 -13.675 1.00 87.19 94 VAL A O 1
ATOM 780 N N . ALA A 1 95 ? 2.391 -6.340 -13.144 1.00 86.00 95 ALA A N 1
ATOM 781 C CA . ALA A 1 95 ? 1.315 -5.402 -12.831 1.00 86.00 95 ALA A CA 1
ATOM 782 C C . ALA A 1 95 ? 0.271 -5.267 -13.956 1.00 86.00 95 ALA A C 1
ATOM 784 O O . ALA A 1 95 ? -0.926 -5.335 -13.665 1.00 86.00 95 ALA A O 1
ATOM 785 N N . LYS A 1 96 ? 0.711 -5.204 -15.225 1.00 84.69 96 LYS A N 1
ATOM 786 C CA . LYS A 1 96 ? -0.123 -5.068 -16.441 1.00 84.69 96 LYS A CA 1
ATOM 787 C C . LYS A 1 96 ? -1.295 -6.042 -16.524 1.00 84.69 96 LYS A C 1
ATOM 789 O O . LYS A 1 96 ? -2.388 -5.651 -16.915 1.00 84.69 96 LYS A O 1
ATOM 794 N N . ASN A 1 97 ? -1.060 -7.295 -16.139 1.00 86.25 97 ASN A N 1
ATOM 795 C CA . ASN A 1 97 ? -2.036 -8.385 -16.222 1.00 86.25 97 ASN A CA 1
ATOM 796 C C . ASN A 1 97 ? -2.230 -9.055 -14.856 1.00 86.25 97 ASN A C 1
ATOM 798 O O . ASN A 1 97 ? -2.508 -10.251 -14.774 1.00 86.25 97 ASN A O 1
ATOM 802 N N . SER A 1 98 ? -1.999 -8.311 -13.776 1.00 89.62 98 SER A N 1
ATOM 803 C CA . SER A 1 98 ? -2.026 -8.874 -12.432 1.00 89.62 98 SER A CA 1
ATOM 804 C C . SER A 1 98 ? -3.432 -9.315 -12.035 1.00 89.62 98 SER A C 1
ATOM 806 O O . SER A 1 98 ? -4.439 -8.715 -12.418 1.00 89.62 98 SER A O 1
ATOM 808 N N . VAL A 1 99 ? -3.497 -10.330 -11.174 1.00 91.31 99 VAL A N 1
ATOM 809 C CA . VAL A 1 99 ? -4.750 -10.724 -10.521 1.00 91.31 99 VAL A CA 1
ATOM 810 C C . VAL A 1 99 ? -5.330 -9.563 -9.694 1.00 91.31 99 VAL A C 1
ATOM 812 O O . VAL A 1 99 ? -6.546 -9.446 -9.582 1.00 91.31 99 VAL A O 1
ATOM 815 N N . GLY A 1 100 ? -4.483 -8.652 -9.196 1.00 93.19 100 GLY A N 1
ATOM 816 C CA . GLY A 1 100 ? -4.914 -7.430 -8.516 1.00 93.19 100 GLY A CA 1
ATOM 817 C C . GLY A 1 100 ? -5.827 -6.551 -9.371 1.00 93.19 100 GLY A C 1
ATOM 818 O O . GLY A 1 100 ? -6.838 -6.073 -8.868 1.00 93.19 100 GLY A O 1
ATOM 819 N N . LEU A 1 101 ? -5.564 -6.420 -10.677 1.00 93.19 101 LEU A N 1
ATOM 820 C CA . LEU A 1 101 ? -6.469 -5.707 -11.588 1.00 93.19 101 LEU A CA 1
ATOM 821 C C . LEU A 1 101 ? -7.808 -6.432 -11.767 1.00 93.19 101 LEU A C 1
ATOM 823 O O . LEU A 1 101 ? -8.852 -5.786 -11.833 1.00 93.19 101 LEU A O 1
ATOM 827 N N . ALA A 1 102 ? -7.804 -7.766 -11.835 1.00 94.12 102 ALA A N 1
ATOM 828 C CA . ALA A 1 102 ? -9.040 -8.546 -11.926 1.00 94.12 102 ALA A CA 1
ATOM 829 C C . ALA A 1 102 ? -9.893 -8.412 -10.652 1.00 94.12 102 ALA A C 1
ATOM 831 O O . ALA A 1 102 ? -11.117 -8.275 -10.734 1.00 94.12 102 ALA A O 1
ATOM 832 N N . ILE A 1 103 ? -9.247 -8.388 -9.482 1.00 95.50 103 ILE A N 1
ATOM 833 C CA . ILE A 1 103 ? -9.902 -8.109 -8.201 1.00 95.50 103 ILE A CA 1
ATOM 834 C C . ILE A 1 103 ? -10.445 -6.675 -8.196 1.00 95.50 103 ILE A C 1
ATOM 836 O O . ILE A 1 103 ? -11.623 -6.490 -7.920 1.00 95.50 103 ILE A O 1
ATOM 840 N N . ALA A 1 104 ? -9.647 -5.673 -8.578 1.00 95.25 104 ALA A N 1
ATOM 841 C CA . ALA A 1 104 ? -10.073 -4.272 -8.606 1.00 95.25 104 ALA A CA 1
ATOM 842 C C . ALA A 1 104 ? -11.319 -4.049 -9.477 1.00 95.25 104 ALA A C 1
ATOM 844 O O . ALA A 1 104 ? -12.237 -3.352 -9.055 1.00 95.25 104 ALA A O 1
ATOM 845 N N . ARG A 1 105 ? -11.389 -4.695 -10.651 1.00 94.81 105 ARG A N 1
ATOM 846 C CA . ARG A 1 105 ? -12.583 -4.686 -11.518 1.00 94.81 105 ARG A CA 1
ATOM 847 C C . ARG A 1 105 ? -13.790 -5.333 -10.848 1.00 94.81 105 ARG A C 1
ATOM 849 O O . ARG A 1 105 ? -14.877 -4.780 -10.872 1.00 94.81 105 ARG A O 1
ATOM 856 N N . SER A 1 106 ? -13.593 -6.477 -10.196 1.00 95.50 106 SER A N 1
ATOM 857 C CA . SER A 1 106 ? -14.676 -7.172 -9.481 1.00 95.50 106 SER A CA 1
ATOM 858 C C . SER A 1 106 ? -15.199 -6.382 -8.271 1.00 95.50 106 SER A C 1
ATOM 860 O O . SER A 1 106 ? -16.271 -6.678 -7.754 1.00 95.50 106 SER A O 1
ATOM 862 N N . LEU A 1 107 ? -14.435 -5.389 -7.807 1.00 94.94 107 LEU A N 1
ATOM 863 C CA . LEU A 1 107 ? -14.752 -4.514 -6.681 1.00 94.94 107 LEU A CA 1
ATOM 864 C C . LEU A 1 107 ? -15.066 -3.070 -7.122 1.00 94.94 107 LEU A C 1
ATOM 866 O O . LEU A 1 107 ? -15.096 -2.174 -6.275 1.00 94.94 107 LEU A O 1
ATOM 870 N N . GLU A 1 108 ? -15.288 -2.819 -8.417 1.00 90.75 108 GLU A N 1
ATOM 871 C CA . GLU A 1 108 ? -15.326 -1.465 -8.990 1.00 90.75 108 GLU A CA 1
ATOM 872 C C . GLU A 1 108 ? -16.372 -0.544 -8.352 1.00 90.75 108 GLU A C 1
ATOM 874 O O . GLU A 1 108 ? -16.081 0.626 -8.102 1.00 90.75 108 GLU A O 1
ATOM 879 N N . GLU A 1 109 ? -17.545 -1.072 -7.989 1.00 90.50 109 GLU A N 1
ATOM 880 C CA . GLU A 1 109 ? -18.616 -0.306 -7.336 1.00 90.50 109 GLU A CA 1
ATOM 881 C C . GLU A 1 109 ? -18.162 0.296 -5.999 1.00 90.50 109 GLU A C 1
ATOM 883 O O . GLU A 1 109 ? -18.573 1.393 -5.620 1.00 90.50 109 GLU A O 1
ATOM 888 N N . ARG A 1 110 ? -17.264 -0.398 -5.291 1.00 89.62 110 ARG A N 1
ATOM 889 C CA . ARG A 1 110 ? -16.709 0.044 -4.004 1.00 89.62 110 ARG A CA 1
ATOM 890 C C . ARG A 1 110 ? -15.458 0.898 -4.146 1.00 89.62 110 ARG A C 1
ATOM 892 O O . ARG A 1 110 ? -15.031 1.495 -3.156 1.00 89.62 110 ARG A O 1
ATOM 899 N N . ARG A 1 111 ? -14.901 0.985 -5.358 1.00 92.44 111 ARG A N 1
ATOM 900 C CA . ARG A 1 111 ? -13.738 1.809 -5.710 1.00 92.44 111 ARG A CA 1
ATOM 901 C C . ARG A 1 111 ? -12.584 1.681 -4.698 1.00 92.44 111 ARG A C 1
ATOM 903 O O . ARG A 1 111 ? -12.189 2.700 -4.115 1.00 92.44 111 ARG A O 1
ATOM 910 N N . PRO A 1 112 ? -12.042 0.466 -4.457 1.00 95.94 112 PRO A N 1
ATOM 911 C CA . PRO A 1 112 ? -10.812 0.338 -3.681 1.00 95.94 112 PRO A CA 1
ATOM 912 C C . PRO A 1 112 ? -9.697 1.147 -4.352 1.00 95.94 112 PRO A C 1
ATOM 914 O O . PRO A 1 112 ? -9.704 1.334 -5.573 1.00 95.94 112 PRO A O 1
ATOM 917 N N . TYR A 1 113 ? -8.743 1.645 -3.566 1.00 96.38 113 TYR A N 1
ATOM 918 C CA . TYR A 1 113 ? -7.566 2.252 -4.169 1.00 96.38 113 TYR A CA 1
ATOM 919 C C . TYR A 1 113 ? -6.650 1.180 -4.755 1.00 96.38 113 TYR A C 1
ATOM 921 O O . TYR A 1 113 ? -6.521 0.078 -4.219 1.00 96.38 113 TYR A O 1
ATOM 929 N N . LEU A 1 114 ? -6.011 1.527 -5.864 1.00 95.25 114 LEU A N 1
ATOM 930 C CA . LEU A 1 114 ? -5.025 0.703 -6.534 1.00 95.25 114 LEU A CA 1
ATOM 931 C C . LEU A 1 114 ? -3.647 1.283 -6.236 1.00 95.25 114 LEU A C 1
ATOM 933 O O . LEU A 1 114 ? -3.298 2.344 -6.756 1.00 95.25 114 LEU A O 1
ATOM 937 N N . LEU A 1 115 ? -2.896 0.615 -5.367 1.00 94.94 115 LEU A N 1
ATOM 938 C CA . LEU A 1 115 ? -1.552 1.031 -4.999 1.00 94.94 115 LEU A CA 1
ATOM 939 C C . LEU A 1 115 ? -0.568 0.542 -6.062 1.00 94.94 115 LEU A C 1
ATOM 941 O O . LEU A 1 115 ? -0.532 -0.646 -6.401 1.00 94.94 115 LEU A O 1
ATOM 945 N N . VAL A 1 116 ? 0.208 1.474 -6.606 1.00 91.75 116 VAL A N 1
ATOM 946 C CA . VAL A 1 116 ? 1.199 1.210 -7.648 1.00 91.75 116 VAL A CA 1
ATOM 947 C C . VAL A 1 116 ? 2.524 1.844 -7.258 1.00 91.75 116 VAL A C 1
ATOM 949 O O . VAL A 1 116 ? 2.586 3.016 -6.904 1.00 91.75 116 VAL A O 1
ATOM 952 N N . HIS A 1 117 ? 3.602 1.081 -7.356 1.00 90.06 117 HIS A N 1
ATOM 953 C CA . HIS A 1 117 ? 4.935 1.606 -7.107 1.00 90.06 117 HIS A CA 1
ATOM 954 C C . HIS A 1 117 ? 5.383 2.587 -8.198 1.00 90.06 117 HIS A C 1
ATOM 956 O O . HIS A 1 117 ? 5.111 2.392 -9.387 1.00 90.06 117 HIS A O 1
ATOM 962 N N . SER A 1 118 ? 6.148 3.606 -7.819 1.00 88.19 118 SER A N 1
ATOM 963 C CA . SER A 1 118 ? 6.572 4.668 -8.729 1.00 88.19 118 SER A CA 1
ATOM 964 C C . SER A 1 118 ? 7.431 4.159 -9.895 1.00 88.19 118 SER A C 1
ATOM 966 O O . SER A 1 118 ? 7.233 4.587 -11.033 1.00 88.19 118 SER A O 1
ATOM 968 N N . ASN A 1 119 ? 8.280 3.149 -9.683 1.00 84.69 119 ASN A N 1
ATOM 969 C CA . ASN A 1 119 ? 9.051 2.507 -10.757 1.00 84.69 119 ASN A CA 1
ATOM 970 C C . ASN A 1 119 ? 8.161 1.813 -11.810 1.00 84.69 119 ASN A C 1
ATOM 972 O O . ASN A 1 119 ? 8.515 1.771 -12.986 1.00 84.69 119 ASN A O 1
ATOM 976 N N . VAL A 1 120 ? 6.994 1.293 -11.412 1.00 86.75 120 VAL A N 1
ATOM 977 C CA . VAL A 1 120 ? 6.018 0.696 -12.341 1.00 86.75 120 VAL A CA 1
ATOM 978 C C . VAL A 1 120 ? 5.374 1.779 -13.189 1.00 86.75 120 VAL A C 1
ATOM 980 O O . VAL A 1 120 ? 5.241 1.607 -14.398 1.00 86.75 120 VAL A O 1
ATOM 983 N N . THR A 1 121 ? 4.997 2.899 -12.567 1.00 86.50 121 THR A N 1
ATOM 984 C CA . THR A 1 121 ? 4.410 4.035 -13.292 1.00 86.50 121 THR A CA 1
ATOM 985 C C . THR A 1 121 ? 5.390 4.628 -14.302 1.00 86.50 121 THR A C 1
ATOM 987 O O . THR A 1 121 ? 5.000 4.951 -15.421 1.00 86.50 121 THR A O 1
ATOM 990 N N . GLU A 1 122 ? 6.675 4.693 -13.944 1.00 85.69 122 GLU A N 1
ATOM 991 C CA . GLU A 1 122 ? 7.740 5.158 -14.828 1.00 85.69 122 GLU A CA 1
ATOM 992 C C . GLU A 1 122 ? 7.937 4.242 -16.031 1.00 85.69 122 GLU A C 1
ATOM 994 O O . GLU A 1 122 ? 8.003 4.719 -17.162 1.00 85.69 122 GLU A O 1
ATOM 999 N N . GLU A 1 123 ? 7.996 2.929 -15.804 1.00 86.38 123 GLU A N 1
ATOM 1000 C CA . GLU A 1 123 ? 8.176 1.971 -16.892 1.00 86.38 123 GLU A CA 1
ATOM 1001 C C . GLU A 1 123 ? 6.956 1.905 -17.817 1.00 86.38 123 GLU A C 1
ATOM 1003 O O . GLU A 1 123 ? 7.110 1.842 -19.036 1.00 86.38 123 GLU A O 1
ATOM 1008 N N . ALA A 1 124 ? 5.746 1.909 -17.252 1.00 85.62 124 ALA A N 1
ATOM 1009 C CA . ALA A 1 124 ? 4.514 1.837 -18.029 1.00 85.62 124 ALA A CA 1
ATOM 1010 C C . ALA A 1 124 ? 4.305 3.093 -18.896 1.00 85.62 124 ALA A C 1
ATOM 1012 O O . ALA A 1 124 ? 3.722 3.004 -19.980 1.00 85.62 124 ALA A O 1
ATOM 1013 N N . GLY A 1 125 ? 4.774 4.260 -18.438 1.00 85.31 125 GLY A N 1
ATOM 1014 C CA . GLY A 1 125 ? 4.650 5.524 -19.161 1.00 85.31 125 GLY A CA 1
ATOM 1015 C C . GLY A 1 125 ? 3.202 5.802 -19.581 1.00 85.31 125 GLY A C 1
ATOM 1016 O O . GLY A 1 125 ? 2.276 5.732 -18.773 1.00 85.31 125 GLY A O 1
ATOM 1017 N N . GLY A 1 126 ? 2.983 6.074 -20.871 1.00 84.81 126 GLY A N 1
ATOM 1018 C CA . GLY A 1 126 ? 1.646 6.339 -21.417 1.00 84.81 126 GLY A CA 1
ATOM 1019 C C . GLY A 1 126 ? 0.650 5.177 -21.275 1.00 84.81 126 GLY A C 1
ATOM 1020 O O . GLY A 1 126 ? -0.553 5.428 -21.201 1.00 84.81 126 GLY A O 1
ATOM 1021 N N . GLU A 1 127 ? 1.118 3.922 -21.167 1.00 85.69 127 GLU A N 1
ATOM 1022 C CA . GLU A 1 127 ? 0.241 2.757 -20.944 1.00 85.69 127 GLU A CA 1
ATOM 1023 C C . GLU A 1 127 ? -0.448 2.796 -19.572 1.00 85.69 127 GLU A C 1
ATOM 1025 O O . GLU A 1 127 ? -1.448 2.108 -19.362 1.00 85.69 127 GLU A O 1
ATOM 1030 N N . PHE A 1 128 ? 0.061 3.600 -18.635 1.00 85.12 128 PHE A N 1
ATOM 1031 C CA . PHE A 1 128 ? -0.510 3.721 -17.300 1.00 85.12 128 PHE A CA 1
ATOM 1032 C C . PHE A 1 128 ? -1.758 4.612 -17.253 1.00 85.12 128 PHE A C 1
ATOM 1034 O O . PHE A 1 128 ? -2.656 4.381 -16.442 1.00 85.12 128 PHE A O 1
ATOM 1041 N N . LEU A 1 129 ? -1.858 5.608 -18.141 1.00 85.69 129 LEU A N 1
ATOM 1042 C CA . LEU A 1 129 ? -2.939 6.600 -18.112 1.00 85.69 129 LEU A CA 1
ATOM 1043 C C . LEU A 1 129 ? -4.350 5.979 -18.189 1.0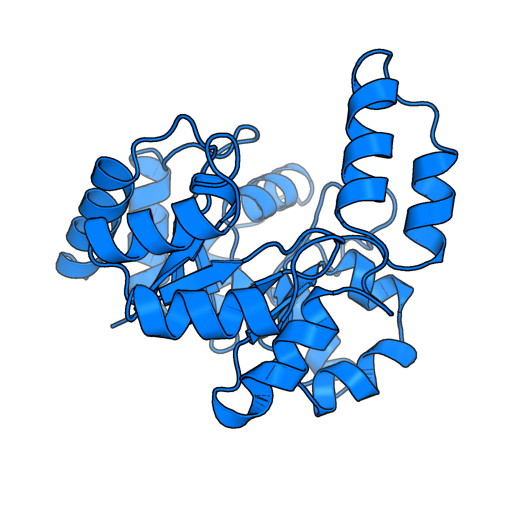0 85.69 129 LEU A C 1
ATOM 1045 O O . LEU A 1 129 ? -5.219 6.414 -17.431 1.00 85.69 129 LEU A O 1
ATOM 1049 N N . PRO A 1 130 ? -4.626 4.961 -19.032 1.00 87.12 130 PRO A N 1
ATOM 1050 C CA . PRO A 1 130 ? -5.926 4.288 -19.034 1.00 87.12 130 PRO A CA 1
ATOM 1051 C C . PRO A 1 130 ? -6.269 3.615 -17.697 1.00 87.12 130 PRO A C 1
ATOM 1053 O O . PRO A 1 130 ? -7.420 3.673 -17.261 1.00 87.12 130 PRO A O 1
ATOM 1056 N N . LEU A 1 131 ? -5.283 3.012 -17.019 1.00 83.44 131 LEU A N 1
ATOM 1057 C CA . LEU A 1 131 ? -5.489 2.405 -15.699 1.00 83.44 131 LEU A CA 1
ATOM 1058 C C . LEU A 1 131 ? -5.847 3.472 -14.665 1.00 83.44 131 LEU A C 1
ATOM 1060 O O . LEU A 1 131 ? -6.828 3.313 -13.943 1.00 83.44 131 LEU A O 1
ATOM 1064 N N . ALA A 1 132 ? -5.116 4.584 -14.648 1.00 86.38 132 ALA A N 1
ATOM 1065 C CA . ALA A 1 132 ? -5.367 5.678 -13.717 1.00 86.38 132 ALA A CA 1
ATOM 1066 C C . ALA A 1 132 ? -6.678 6.438 -13.962 1.00 86.38 132 ALA A C 1
ATOM 1068 O O . ALA A 1 132 ? -7.231 7.021 -13.038 1.00 86.38 132 ALA A O 1
ATOM 1069 N N . LYS A 1 133 ? -7.219 6.402 -15.186 1.00 87.00 133 LYS A N 1
ATOM 1070 C CA . LYS A 1 133 ? -8.572 6.908 -15.476 1.00 87.00 133 LYS A CA 1
ATOM 1071 C C . LYS A 1 133 ? -9.679 5.974 -14.987 1.00 87.00 133 LYS A C 1
ATOM 1073 O O . LYS A 1 133 ? -10.794 6.427 -14.747 1.00 87.00 133 LYS A O 1
ATOM 1078 N N . THR A 1 134 ? -9.383 4.681 -14.879 1.00 87.81 134 THR A N 1
ATOM 1079 C CA . THR A 1 134 ? -10.365 3.648 -14.519 1.00 87.81 134 THR A CA 1
ATOM 1080 C C . THR A 1 134 ? -10.429 3.430 -13.009 1.00 87.81 134 THR A C 1
ATOM 1082 O O . THR A 1 134 ? -11.505 3.226 -12.454 1.00 87.81 134 THR A O 1
ATOM 1085 N N . PHE A 1 135 ? -9.280 3.476 -12.335 1.00 91.38 135 PHE A N 1
ATOM 1086 C CA . PHE A 1 135 ? -9.153 3.143 -10.919 1.00 91.38 135 PHE A CA 1
ATOM 1087 C C . PHE A 1 135 ? -8.717 4.346 -10.088 1.00 91.38 135 PHE A C 1
ATOM 1089 O O . PHE A 1 135 ? -8.036 5.244 -10.571 1.00 91.38 135 PHE A O 1
ATOM 1096 N N . ASN A 1 136 ? -9.053 4.325 -8.796 1.00 92.56 136 ASN A N 1
ATOM 1097 C CA . ASN A 1 136 ? -8.506 5.272 -7.830 1.00 92.56 136 ASN A CA 1
ATOM 1098 C C . ASN A 1 136 ? -7.041 4.913 -7.532 1.00 92.56 136 ASN A C 1
ATOM 1100 O O . ASN A 1 136 ? -6.763 4.147 -6.612 1.00 92.56 136 ASN A O 1
ATOM 1104 N N . VAL A 1 137 ? -6.114 5.412 -8.343 1.00 93.69 137 VAL A N 1
ATOM 1105 C CA . VAL A 1 137 ? -4.690 5.092 -8.214 1.00 93.69 137 VAL A CA 1
ATOM 1106 C C . VAL A 1 137 ? -4.045 5.890 -7.085 1.00 93.69 137 VAL A C 1
ATOM 1108 O O . VAL A 1 137 ? -4.249 7.099 -6.957 1.00 93.69 137 VAL A O 1
ATOM 1111 N N . VAL A 1 138 ? -3.214 5.209 -6.301 1.00 94.31 138 VAL A N 1
ATOM 1112 C CA . VAL A 1 138 ? -2.324 5.816 -5.311 1.00 94.31 138 VAL A CA 1
ATOM 1113 C C . VAL A 1 138 ? -0.904 5.342 -5.607 1.00 94.31 138 VAL A C 1
ATOM 1115 O O . VAL A 1 138 ? -0.671 4.144 -5.752 1.00 94.31 138 VAL A O 1
ATOM 1118 N N . ILE A 1 139 ? 0.035 6.276 -5.740 1.00 92.44 139 ILE A N 1
ATOM 1119 C CA . ILE A 1 139 ? 1.419 5.966 -6.105 1.00 92.44 139 ILE A CA 1
ATOM 1120 C C . ILE A 1 139 ? 2.292 5.945 -4.855 1.00 92.44 139 ILE A C 1
ATOM 1122 O O . ILE A 1 139 ? 2.251 6.877 -4.055 1.00 92.44 139 ILE A O 1
ATOM 1126 N N . GLU A 1 140 ? 3.100 4.904 -4.705 1.00 90.75 140 GLU A N 1
ATOM 1127 C CA . GLU A 1 140 ? 4.084 4.781 -3.631 1.00 90.75 140 GLU A CA 1
ATOM 1128 C C . GLU A 1 140 ? 5.507 5.015 -4.146 1.00 90.75 140 GLU A C 1
ATOM 1130 O O . GLU A 1 140 ? 5.886 4.506 -5.203 1.00 90.75 140 GLU A O 1
ATOM 1135 N N . ASN A 1 141 ? 6.308 5.781 -3.406 1.00 86.69 141 ASN A N 1
ATOM 1136 C CA . ASN A 1 141 ? 7.707 6.031 -3.738 1.00 86.69 141 ASN A CA 1
ATOM 1137 C C . ASN A 1 141 ? 8.595 4.820 -3.408 1.00 86.69 141 ASN A C 1
ATOM 1139 O O . ASN A 1 141 ? 8.549 4.318 -2.294 1.00 86.69 141 ASN A O 1
ATOM 1143 N N . ILE A 1 142 ? 9.467 4.399 -4.336 1.00 79.75 142 ILE A N 1
ATOM 1144 C CA . ILE A 1 142 ? 10.407 3.281 -4.124 1.00 79.75 142 ILE A CA 1
ATOM 1145 C C . ILE A 1 142 ? 11.855 3.716 -4.404 1.00 79.75 142 ILE A C 1
ATOM 1147 O O . ILE A 1 142 ? 12.315 3.620 -5.539 1.00 79.75 142 ILE A O 1
ATOM 1151 N N . PRO A 1 143 ? 12.614 4.146 -3.383 1.00 60.66 143 PRO A N 1
ATOM 1152 C CA . PRO A 1 143 ? 13.973 4.687 -3.548 1.00 60.66 143 PRO A CA 1
ATOM 1153 C C . PRO A 1 143 ? 15.102 3.651 -3.650 1.00 60.66 143 PRO A C 1
ATOM 1155 O O . PRO A 1 143 ? 16.269 4.019 -3.719 1.00 60.66 143 PRO A O 1
ATOM 1158 N N . TYR 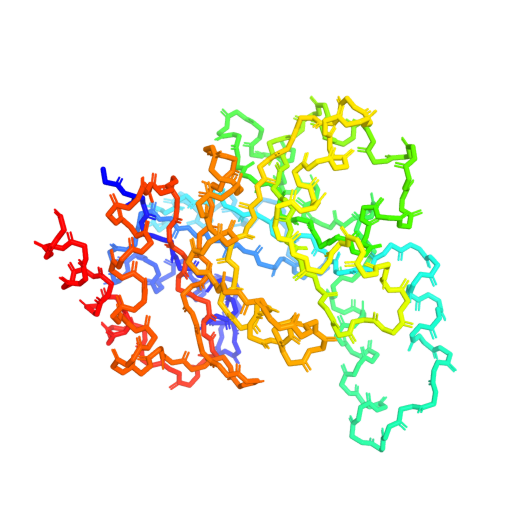A 1 144 ? 14.796 2.351 -3.616 1.00 59.88 144 TYR A N 1
ATOM 1159 C CA . TYR A 1 144 ? 15.809 1.281 -3.639 1.00 59.88 144 TYR A CA 1
ATOM 1160 C C . TYR A 1 144 ? 15.749 0.384 -4.877 1.00 59.88 144 TYR A C 1
ATOM 1162 O O . TYR A 1 144 ? 16.516 -0.573 -4.976 1.00 59.88 144 TYR A O 1
ATOM 1170 N N . TYR A 1 145 ? 14.880 0.678 -5.850 1.00 56.41 145 TYR A N 1
ATOM 1171 C CA . TYR A 1 145 ? 14.916 -0.058 -7.110 1.00 56.41 145 TYR A CA 1
ATOM 1172 C C . TYR A 1 145 ? 15.968 0.589 -8.023 1.00 56.41 145 TYR A C 1
ATOM 1174 O O . TYR A 1 145 ? 15.790 1.765 -8.357 1.00 56.41 145 TYR A O 1
ATOM 1182 N N . PRO A 1 146 ? 17.024 -0.134 -8.460 1.00 50.69 146 PRO A N 1
ATOM 1183 C CA . PRO A 1 146 ? 18.244 0.418 -9.082 1.00 50.69 146 PRO A CA 1
ATOM 1184 C C . PRO A 1 146 ? 18.041 1.147 -10.426 1.00 50.69 146 PRO A C 1
ATOM 1186 O O . PRO A 1 146 ? 19.004 1.469 -11.115 1.00 50.69 146 PRO A O 1
ATOM 1189 N N . LYS A 1 147 ? 16.791 1.385 -10.831 1.00 57.09 147 LYS A N 1
ATOM 1190 C CA . LYS A 1 147 ? 16.399 2.023 -12.092 1.00 57.09 147 LYS A CA 1
ATOM 1191 C C . LYS A 1 147 ? 15.284 3.057 -11.961 1.00 57.09 147 LYS A C 1
ATOM 1193 O O . LYS A 1 147 ? 14.858 3.582 -12.980 1.00 57.09 147 LYS A O 1
ATOM 1198 N N . SER A 1 148 ? 14.795 3.321 -10.751 1.00 66.25 148 SER A N 1
ATOM 1199 C CA . SER A 1 148 ? 13.793 4.370 -10.550 1.00 66.25 148 SER A CA 1
ATOM 1200 C C . SER A 1 148 ? 14.463 5.740 -10.579 1.00 66.25 148 SER A C 1
ATOM 1202 O O . SER A 1 148 ? 15.504 5.934 -9.949 1.00 66.25 148 SER A O 1
ATOM 1204 N N . SER A 1 149 ? 13.889 6.685 -11.322 1.00 72.94 149 SER A N 1
ATOM 1205 C CA . SER A 1 149 ? 14.380 8.062 -11.322 1.00 72.94 149 SER A CA 1
ATOM 1206 C C . SER A 1 149 ? 14.321 8.654 -9.907 1.00 72.94 149 SER A C 1
ATOM 1208 O O . SER A 1 149 ? 13.282 8.522 -9.254 1.00 72.94 149 SER A O 1
ATOM 1210 N N . PRO A 1 150 ? 15.357 9.391 -9.455 1.00 74.19 150 PRO A N 1
ATOM 1211 C CA . PRO A 1 150 ? 15.318 10.129 -8.191 1.00 74.19 150 PRO A CA 1
ATOM 1212 C C . PRO A 1 150 ? 14.098 11.045 -8.036 1.00 74.19 150 PRO A C 1
ATOM 1214 O O . PRO A 1 150 ? 13.635 11.277 -6.924 1.00 74.19 150 PRO A O 1
ATOM 1217 N N . SER A 1 151 ? 13.518 11.496 -9.157 1.00 73.00 151 SER A N 1
ATOM 1218 C CA . SER A 1 151 ? 12.280 12.289 -9.182 1.00 73.00 151 SER A CA 1
ATOM 1219 C C . SER A 1 151 ? 11.028 11.564 -8.677 1.00 73.00 151 SER A C 1
ATOM 1221 O O . SER A 1 151 ? 9.965 12.156 -8.522 1.00 73.00 151 SER A O 1
ATOM 1223 N N . LEU A 1 152 ? 11.129 10.261 -8.438 1.00 77.44 152 LEU A N 1
ATOM 1224 C CA . LEU A 1 152 ? 10.041 9.400 -7.994 1.00 77.44 152 LEU A CA 1
ATOM 1225 C C . LEU A 1 152 ? 10.311 8.773 -6.620 1.00 77.44 152 LEU A C 1
ATOM 1227 O O . LEU A 1 152 ? 9.629 7.822 -6.222 1.00 77.44 152 LEU A O 1
ATOM 1231 N N . TRP A 1 153 ? 11.328 9.274 -5.917 1.00 80.94 153 TRP A N 1
ATOM 1232 C CA . TRP A 1 153 ? 11.748 8.783 -4.605 1.00 80.94 153 TRP A CA 1
ATOM 1233 C C . TRP A 1 153 ? 11.086 9.512 -3.447 1.00 80.94 153 TRP A C 1
ATOM 1235 O O . TRP A 1 153 ? 11.093 8.980 -2.336 1.00 80.94 153 TRP A O 1
ATOM 1245 N N . ASP A 1 154 ? 10.469 10.669 -3.692 1.00 83.00 154 ASP A N 1
ATOM 1246 C CA . ASP A 1 154 ? 9.679 11.370 -2.691 1.00 83.00 154 ASP A CA 1
ATOM 1247 C C . ASP A 1 154 ? 8.234 11.661 -3.151 1.00 83.00 154 ASP A C 1
ATOM 1249 O O . ASP A 1 154 ? 7.975 11.900 -4.336 1.00 83.00 154 ASP A O 1
ATOM 1253 N N . PRO A 1 155 ? 7.271 11.650 -2.210 1.00 85.38 155 PRO A N 1
ATOM 1254 C CA . PRO A 1 155 ? 5.865 11.930 -2.492 1.00 85.38 155 PRO A CA 1
ATOM 1255 C C . PRO A 1 155 ? 5.563 13.292 -3.139 1.00 85.38 155 PRO A C 1
ATOM 1257 O O . PRO A 1 155 ? 4.572 13.415 -3.863 1.00 85.38 155 PRO A O 1
ATOM 1260 N N . ALA A 1 156 ? 6.368 14.326 -2.875 1.00 85.31 156 ALA A N 1
ATOM 1261 C CA . ALA A 1 156 ? 6.114 15.678 -3.370 1.00 85.31 156 ALA A CA 1
ATOM 1262 C C . ALA A 1 156 ? 6.490 15.808 -4.855 1.00 85.31 156 ALA A C 1
ATOM 1264 O O . ALA A 1 156 ? 5.724 16.373 -5.637 1.00 85.31 156 ALA A O 1
ATOM 1265 N N . GLN A 1 157 ? 7.605 15.207 -5.269 1.00 86.69 157 GLN A N 1
ATOM 1266 C CA . GLN A 1 157 ? 8.002 15.129 -6.671 1.00 86.69 157 GLN A CA 1
ATOM 1267 C C . GLN A 1 157 ? 7.074 14.213 -7.477 1.00 86.69 157 GLN A C 1
ATOM 1269 O O . GLN A 1 157 ? 6.709 14.559 -8.601 1.00 86.69 157 GLN A O 1
ATOM 1274 N N . ILE A 1 158 ? 6.583 13.108 -6.892 1.00 87.62 158 ILE A N 1
ATOM 1275 C CA . ILE A 1 158 ? 5.524 12.292 -7.515 1.00 87.62 158 ILE A CA 1
ATOM 1276 C C . ILE A 1 158 ? 4.290 13.155 -7.799 1.00 87.62 158 ILE A C 1
ATOM 1278 O O . ILE A 1 158 ? 3.779 13.152 -8.918 1.00 87.62 158 ILE A O 1
ATOM 1282 N N . LYS A 1 159 ? 3.827 13.932 -6.812 1.00 87.19 159 LYS A N 1
ATOM 1283 C CA . LYS A 1 159 ? 2.709 14.867 -6.993 1.00 87.19 159 LYS A CA 1
ATOM 1284 C C . LYS A 1 159 ? 2.978 15.859 -8.127 1.00 87.19 159 LYS A C 1
ATOM 1286 O O . LYS A 1 159 ? 2.102 16.046 -8.970 1.00 87.19 159 LYS A O 1
ATOM 1291 N N . GLN A 1 160 ? 4.158 16.474 -8.168 1.00 87.00 160 GLN A N 1
ATOM 1292 C CA . GLN A 1 160 ? 4.510 17.422 -9.224 1.00 87.00 160 GLN A CA 1
ATOM 1293 C C . GLN A 1 160 ? 4.475 16.758 -10.612 1.00 87.00 160 GLN A C 1
ATOM 1295 O O . GLN A 1 160 ? 3.806 17.253 -11.517 1.00 87.00 160 GLN A O 1
ATOM 1300 N N . LYS A 1 161 ? 5.103 15.590 -10.767 1.00 85.44 161 LYS A N 1
ATOM 1301 C CA . LYS A 1 161 ? 5.117 14.838 -12.031 1.00 85.44 161 LYS A CA 1
ATOM 1302 C C . LYS A 1 161 ? 3.716 14.401 -12.466 1.00 85.44 161 LYS A C 1
ATOM 1304 O O . LYS A 1 161 ? 3.392 14.419 -13.655 1.00 85.44 161 LYS A O 1
ATOM 1309 N N . ASN A 1 162 ? 2.854 14.046 -11.515 1.00 85.31 162 ASN A N 1
ATOM 1310 C CA . ASN A 1 162 ? 1.453 13.736 -11.790 1.00 85.31 162 ASN A CA 1
ATOM 1311 C C . ASN A 1 162 ? 0.714 14.955 -12.363 1.00 85.31 162 ASN A C 1
ATOM 1313 O O . ASN A 1 162 ? -0.010 14.831 -13.348 1.00 85.31 162 ASN A O 1
ATOM 1317 N N . GLN A 1 163 ? 0.946 16.147 -11.804 1.00 84.88 163 GLN A N 1
ATOM 1318 C CA . GLN A 1 163 ? 0.371 17.395 -12.315 1.00 84.88 163 GLN A CA 1
ATOM 1319 C C . GLN A 1 163 ? 0.882 17.727 -13.724 1.00 84.88 163 GLN A C 1
ATOM 1321 O O . GLN A 1 163 ? 0.080 18.054 -14.597 1.00 84.88 163 GLN A O 1
ATOM 1326 N N . GLU A 1 164 ? 2.185 17.578 -13.973 1.00 85.38 164 GLU A N 1
ATOM 1327 C CA . GLU A 1 164 ? 2.808 17.814 -15.287 1.00 85.38 164 GLU A CA 1
ATOM 1328 C C . GLU A 1 164 ? 2.267 16.875 -16.377 1.00 85.38 164 GLU A C 1
ATOM 1330 O O . GLU A 1 164 ? 2.117 17.268 -17.532 1.00 85.38 164 GLU A O 1
ATOM 1335 N N . THR A 1 165 ? 1.937 15.635 -16.012 1.00 80.12 165 THR A N 1
ATOM 1336 C CA . THR A 1 165 ? 1.430 14.610 -16.940 1.00 80.12 165 THR A CA 1
ATOM 1337 C C . THR A 1 165 ? -0.098 14.564 -17.038 1.00 80.12 165 THR A C 1
ATOM 1339 O O . THR A 1 165 ? -0.638 13.773 -17.815 1.00 80.12 165 THR A O 1
ATOM 1342 N N . GLY A 1 166 ? -0.814 15.393 -16.267 1.00 80.44 166 GLY A N 1
ATOM 1343 C CA . GLY A 1 166 ? -2.278 15.350 -16.165 1.00 80.44 166 GLY A CA 1
ATOM 1344 C C . GLY A 1 166 ? -2.813 14.062 -15.522 1.00 80.44 166 GLY A C 1
ATOM 1345 O O . GLY A 1 166 ? -3.975 13.700 -15.713 1.00 80.44 166 GLY A O 1
ATOM 1346 N N . LEU A 1 167 ? -1.962 13.340 -14.791 1.00 83.94 167 LEU A N 1
ATOM 1347 C CA . LEU A 1 167 ? -2.304 12.124 -14.072 1.00 83.94 167 LEU A CA 1
ATOM 1348 C C . LEU A 1 167 ? -2.966 12.486 -12.737 1.00 83.94 167 LEU A C 1
ATOM 1350 O O . LEU A 1 167 ? -2.359 13.101 -11.864 1.00 83.94 167 LEU A O 1
ATOM 1354 N N . HIS A 1 168 ? -4.219 12.077 -12.550 1.00 83.62 168 HIS A N 1
ATOM 1355 C CA . HIS A 1 168 ? -4.909 12.229 -11.271 1.00 83.62 168 HIS A CA 1
ATOM 1356 C C . HIS A 1 168 ? -4.698 10.982 -10.410 1.00 83.62 168 HIS A C 1
ATOM 1358 O O . HIS A 1 168 ? -5.384 9.977 -10.586 1.00 83.62 168 HIS A O 1
ATOM 1364 N N . SER A 1 169 ? -3.762 11.048 -9.466 1.00 88.50 169 SER A N 1
ATOM 1365 C CA . SER A 1 169 ? -3.519 9.980 -8.492 1.00 88.50 169 SER A CA 1
ATOM 1366 C C . SER A 1 169 ? -3.191 10.537 -7.114 1.00 88.50 169 SER A C 1
ATOM 1368 O O . SER A 1 169 ? -2.601 11.611 -6.989 1.00 88.50 169 SER A O 1
ATOM 1370 N N . GLY A 1 170 ? -3.555 9.781 -6.079 1.00 92.19 170 GLY A N 1
ATOM 1371 C CA . GLY A 1 170 ? -3.069 10.017 -4.725 1.00 92.19 170 GLY A CA 1
ATOM 1372 C C . GLY A 1 170 ? -1.626 9.548 -4.552 1.00 92.19 170 GLY A C 1
ATOM 1373 O O . GLY A 1 170 ? -1.038 8.933 -5.444 1.00 92.19 170 GLY A O 1
ATOM 1374 N N . VAL A 1 171 ? -1.074 9.795 -3.370 1.00 92.44 171 VAL A N 1
ATOM 1375 C CA . VAL A 1 171 ? 0.274 9.374 -2.992 1.00 92.44 171 VAL A CA 1
ATOM 1376 C C . VAL A 1 171 ? 0.235 8.614 -1.664 1.00 92.44 171 VAL A C 1
ATOM 1378 O O . VAL A 1 171 ? -0.560 8.937 -0.771 1.00 92.44 171 VAL A O 1
ATOM 1381 N N . VAL A 1 172 ? 1.065 7.576 -1.558 1.00 91.50 172 VAL A N 1
ATOM 1382 C CA . VAL A 1 172 ? 1.356 6.880 -0.301 1.00 91.50 172 VAL A CA 1
ATOM 1383 C C . VAL A 1 172 ? 2.500 7.599 0.388 1.00 91.50 172 VAL A C 1
ATOM 1385 O O . VAL A 1 172 ? 3.503 7.946 -0.231 1.00 91.50 172 VAL A O 1
ATOM 1388 N N . PHE A 1 173 ? 2.356 7.804 1.687 1.00 88.69 173 PHE A N 1
ATOM 1389 C CA . PHE A 1 173 ? 3.456 8.207 2.535 1.00 88.69 173 PHE A CA 1
ATOM 1390 C C . PHE A 1 173 ? 3.919 6.999 3.347 1.00 88.69 173 PHE A C 1
ATOM 1392 O O . PHE A 1 173 ? 3.342 6.682 4.386 1.00 88.69 173 PHE A O 1
ATOM 1399 N N . ASP A 1 174 ? 4.957 6.322 2.866 1.00 85.62 174 ASP A N 1
ATOM 1400 C CA . ASP A 1 174 ? 5.636 5.264 3.610 1.00 85.62 174 ASP A CA 1
ATOM 1401 C C . ASP A 1 174 ? 6.884 5.861 4.307 1.00 85.62 174 ASP A C 1
ATOM 1403 O O . ASP A 1 174 ? 7.824 6.314 3.638 1.00 85.62 174 ASP A O 1
ATOM 1407 N N . PRO A 1 175 ? 6.920 5.911 5.655 1.00 76.44 175 PRO A N 1
ATOM 1408 C CA . PRO A 1 175 ? 8.046 6.469 6.400 1.00 76.44 175 PRO A CA 1
ATOM 1409 C C . PRO A 1 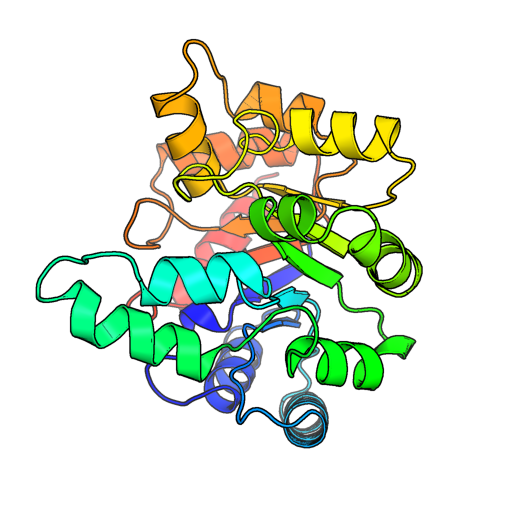175 ? 9.372 5.739 6.160 1.00 76.44 175 PRO A C 1
ATOM 1411 O O . PRO A 1 175 ? 10.431 6.368 6.223 1.00 76.44 175 PRO A O 1
ATOM 1414 N N . ARG A 1 176 ? 9.344 4.432 5.880 1.00 77.56 176 ARG A N 1
ATOM 1415 C CA . ARG A 1 176 ? 10.539 3.638 5.591 1.00 77.56 176 ARG A CA 1
ATOM 1416 C C . ARG A 1 176 ? 11.117 4.017 4.233 1.00 77.56 176 ARG A C 1
ATOM 1418 O O . ARG A 1 176 ? 12.322 4.280 4.153 1.00 77.56 176 ARG A O 1
ATOM 1425 N N . HIS A 1 177 ? 10.291 4.080 3.194 1.00 79.88 177 HIS A N 1
ATOM 1426 C CA . HIS A 1 177 ? 10.713 4.563 1.884 1.00 79.88 177 HIS A CA 1
ATOM 1427 C C . HIS A 1 177 ? 11.222 6.001 1.988 1.00 79.88 177 HIS A C 1
ATOM 1429 O O . HIS A 1 177 ? 12.231 6.361 1.395 1.00 79.88 177 HIS A O 1
ATOM 1435 N N . LEU A 1 178 ? 10.631 6.831 2.835 1.00 74.75 178 LEU A N 1
ATOM 1436 C CA . LEU A 1 178 ? 11.138 8.183 3.001 1.00 74.75 178 LEU A CA 1
ATOM 1437 C C . LEU A 1 178 ? 12.479 8.264 3.730 1.00 74.75 178 LEU A C 1
ATOM 1439 O O . LEU A 1 178 ? 13.338 9.030 3.312 1.00 74.75 178 LEU A O 1
ATOM 1443 N N . GLN A 1 179 ? 12.694 7.466 4.776 1.00 73.62 179 GLN A N 1
ATOM 1444 C CA . GLN A 1 179 ? 13.992 7.387 5.451 1.00 73.62 179 GLN A CA 1
ATOM 1445 C C . GLN A 1 179 ? 15.098 6.985 4.463 1.00 73.62 179 GLN A C 1
ATOM 1447 O O . GLN A 1 179 ? 16.168 7.585 4.441 1.00 73.62 179 GLN A O 1
ATOM 1452 N N . SER A 1 180 ? 14.790 6.033 3.583 1.00 72.94 180 SER A N 1
ATOM 1453 C CA . SER A 1 180 ? 15.642 5.655 2.459 1.00 72.94 180 SER A CA 1
ATOM 1454 C C . SER A 1 180 ? 15.937 6.816 1.502 1.00 72.94 180 SER A C 1
ATOM 1456 O O . SER A 1 180 ? 17.079 6.994 1.089 1.00 72.94 180 SER A O 1
ATOM 1458 N N . ALA A 1 181 ? 14.924 7.606 1.139 1.00 72.88 181 ALA A N 1
ATOM 1459 C CA . ALA A 1 181 ? 15.110 8.778 0.288 1.00 72.88 181 ALA A CA 1
ATOM 1460 C C . ALA A 1 181 ? 15.948 9.861 0.992 1.00 72.88 181 ALA A C 1
ATOM 1462 O O . ALA A 1 181 ? 16.833 10.439 0.376 1.00 72.88 181 ALA A O 1
ATOM 1463 N N . VAL A 1 182 ? 15.738 10.089 2.293 1.00 74.69 182 VAL A N 1
ATOM 1464 C CA . VAL A 1 182 ? 16.508 11.043 3.114 1.00 74.69 182 VAL A CA 1
ATOM 1465 C C . VAL A 1 182 ? 17.987 10.667 3.187 1.00 74.69 182 VAL A C 1
ATOM 1467 O O . VAL A 1 182 ? 18.844 11.543 3.124 1.00 74.69 182 VAL A O 1
ATOM 1470 N N . GLU A 1 183 ? 18.301 9.376 3.299 1.00 74.44 183 GLU A N 1
ATOM 1471 C CA . GLU A 1 183 ? 19.684 8.879 3.292 1.00 74.44 183 GLU A CA 1
ATOM 1472 C C . GLU A 1 183 ? 20.399 9.151 1.961 1.00 74.44 183 GLU A C 1
ATOM 1474 O O . GLU A 1 183 ? 21.619 9.309 1.941 1.00 74.44 183 GLU A O 1
ATOM 1479 N N . GLN A 1 184 ? 19.648 9.236 0.861 1.00 70.69 184 GLN A N 1
ATOM 1480 C CA . GLN A 1 184 ? 20.185 9.423 -0.489 1.00 70.69 184 GLN A CA 1
ATOM 1481 C C . GLN A 1 184 ? 20.080 10.872 -0.997 1.00 70.69 184 GLN A C 1
ATOM 1483 O O . GLN A 1 184 ? 20.823 11.254 -1.901 1.00 70.69 184 GLN A O 1
ATOM 1488 N N . ILE A 1 185 ? 19.191 11.688 -0.422 1.00 69.94 185 ILE A N 1
ATOM 1489 C CA . ILE A 1 185 ? 18.923 13.076 -0.820 1.00 69.94 185 ILE A CA 1
ATOM 1490 C C . ILE A 1 185 ? 19.252 14.004 0.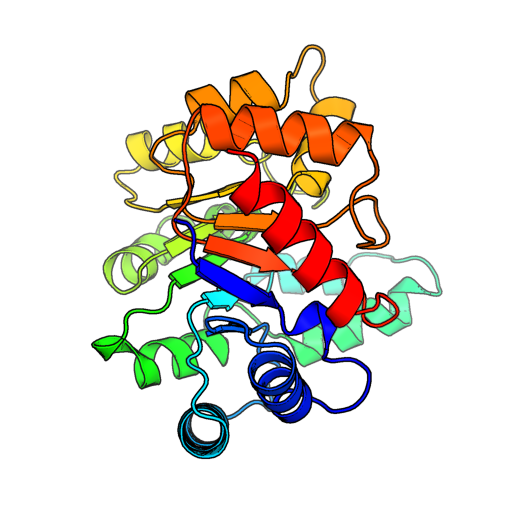366 1.00 69.94 185 ILE A C 1
ATOM 1492 O O . ILE A 1 185 ? 18.437 14.147 1.288 1.00 69.94 185 ILE A O 1
ATOM 1496 N N . PRO A 1 186 ? 20.429 14.662 0.365 1.00 70.00 186 PRO A N 1
ATOM 1497 C CA . PRO A 1 186 ? 20.851 15.542 1.453 1.00 70.00 186 PRO A CA 1
ATOM 1498 C C . PRO A 1 186 ? 19.837 16.655 1.759 1.00 70.00 186 PRO A C 1
ATOM 1500 O O . PRO A 1 186 ? 19.298 17.285 0.855 1.00 70.00 186 PRO A O 1
ATOM 1503 N N . GLY A 1 187 ? 19.607 16.932 3.047 1.00 72.50 187 GLY A N 1
ATOM 1504 C CA . GLY A 1 187 ? 18.740 18.032 3.500 1.00 72.50 187 GLY A CA 1
ATOM 1505 C C . GLY A 1 187 ? 17.237 17.724 3.518 1.00 72.50 187 GLY A C 1
ATOM 1506 O O . GLY A 1 187 ? 16.441 18.588 3.882 1.00 72.50 187 GLY A O 1
ATOM 1507 N N . THR A 1 188 ? 16.837 16.499 3.178 1.00 75.56 188 THR A N 1
ATOM 1508 C CA . THR A 1 188 ? 15.427 16.097 3.148 1.00 75.56 188 THR A CA 1
ATOM 1509 C C . THR A 1 188 ? 14.812 16.023 4.551 1.00 75.56 188 THR A C 1
ATOM 1511 O O . THR A 1 188 ? 15.321 15.330 5.432 1.00 75.56 188 THR A O 1
ATOM 1514 N N . ASN A 1 189 ? 13.673 16.695 4.757 1.00 85.62 189 ASN A N 1
ATOM 1515 C CA . ASN A 1 189 ? 12.897 16.635 5.999 1.00 85.62 189 ASN A CA 1
ATOM 1516 C C . ASN A 1 189 ? 11.550 15.920 5.766 1.00 85.62 189 ASN A C 1
ATOM 1518 O O . ASN A 1 189 ? 10.696 16.465 5.061 1.00 85.62 189 ASN A O 1
ATOM 1522 N N . PRO A 1 190 ? 11.307 14.758 6.405 1.00 83.50 190 PRO A N 1
ATOM 1523 C CA . PRO A 1 190 ? 10.067 13.999 6.259 1.00 83.50 190 PRO A CA 1
ATOM 1524 C C . PRO A 1 190 ? 8.772 14.788 6.463 1.00 83.50 190 PRO A C 1
ATOM 1526 O O . PRO A 1 190 ? 7.794 14.587 5.746 1.00 83.50 190 PRO A O 1
ATOM 1529 N N . ILE A 1 191 ? 8.756 15.694 7.442 1.00 88.75 191 ILE A N 1
ATOM 1530 C CA . ILE A 1 191 ? 7.568 16.484 7.789 1.00 88.75 191 ILE A CA 1
ATOM 1531 C C . ILE A 1 191 ? 7.300 17.541 6.717 1.00 88.75 191 ILE A C 1
ATOM 1533 O O . ILE A 1 191 ? 6.144 17.830 6.406 1.00 88.75 191 ILE A O 1
ATOM 1537 N N . GLU A 1 192 ? 8.358 18.114 6.145 1.00 89.50 192 GLU A N 1
ATOM 1538 C CA . GLU A 1 192 ? 8.232 19.099 5.075 1.00 89.50 192 GLU A CA 1
ATOM 1539 C C . GLU A 1 192 ? 7.750 18.442 3.779 1.00 89.50 192 GLU A C 1
ATOM 1541 O O . GLU A 1 192 ? 6.804 18.932 3.166 1.00 89.50 192 GLU A O 1
ATOM 1546 N N . LEU A 1 193 ? 8.289 17.271 3.429 1.00 87.12 193 LEU A N 1
ATOM 1547 C CA . LEU A 1 193 ? 7.793 16.494 2.290 1.00 87.12 193 LEU A CA 1
ATOM 1548 C C . LEU A 1 193 ? 6.317 16.114 2.454 1.00 87.12 193 LEU A C 1
ATOM 1550 O O . LEU A 1 193 ? 5.525 16.281 1.527 1.00 87.12 193 LEU A O 1
ATOM 1554 N N . TYR A 1 194 ? 5.918 15.681 3.655 1.00 89.69 194 TYR A N 1
ATOM 1555 C CA . TYR A 1 194 ? 4.513 15.420 3.974 1.00 89.69 194 TYR A CA 1
ATOM 1556 C C . TYR A 1 194 ? 3.642 16.671 3.761 1.00 89.69 194 TYR A C 1
ATOM 1558 O O . TYR A 1 194 ? 2.556 16.619 3.182 1.00 89.69 194 TYR A O 1
ATOM 1566 N N . ARG A 1 195 ? 4.130 17.832 4.210 1.00 92.06 195 ARG A N 1
ATOM 1567 C CA . ARG A 1 195 ? 3.454 19.123 4.053 1.00 92.06 195 ARG A CA 1
ATOM 1568 C C . ARG A 1 195 ? 3.300 19.538 2.590 1.00 92.06 195 ARG A C 1
ATOM 1570 O O . ARG A 1 195 ? 2.271 20.120 2.265 1.00 92.06 195 ARG A O 1
ATOM 1577 N N . GLN A 1 196 ? 4.270 19.249 1.732 1.00 91.06 196 GLN A N 1
ATOM 1578 C CA . GLN A 1 196 ? 4.240 19.608 0.310 1.00 91.06 196 GLN A CA 1
ATOM 1579 C C . GLN A 1 196 ? 3.349 18.666 -0.515 1.00 91.06 196 GLN A C 1
ATOM 1581 O O . GLN A 1 196 ? 2.629 19.102 -1.420 1.00 91.06 196 GLN A O 1
ATOM 1586 N N . ALA A 1 197 ? 3.335 17.380 -0.159 1.00 89.19 197 ALA A N 1
ATOM 1587 C CA . ALA A 1 197 ? 2.538 16.364 -0.837 1.00 89.19 197 ALA A CA 1
ATOM 1588 C C . ALA A 1 197 ? 1.045 16.374 -0.450 1.00 89.19 197 ALA A C 1
ATOM 1590 O O . ALA A 1 197 ? 0.248 15.691 -1.086 1.00 89.19 197 ALA A O 1
ATOM 1591 N N . ARG A 1 198 ? 0.624 17.143 0.566 1.00 88.88 198 ARG A N 1
ATOM 1592 C CA . ARG A 1 198 ? -0.803 17.300 0.905 1.00 88.88 198 ARG A CA 1
ATOM 1593 C C . ARG A 1 198 ? -1.536 18.178 -0.138 1.00 88.88 198 ARG A C 1
ATOM 1595 O O . ARG A 1 198 ? -0.928 19.120 -0.656 1.00 88.88 198 ARG A O 1
ATOM 1602 N N . PRO A 1 199 ? -2.849 17.981 -0.360 1.00 89.62 199 PRO A N 1
ATOM 1603 C CA . PRO A 1 199 ? -3.722 16.968 0.244 1.00 89.62 199 PRO A CA 1
ATOM 1604 C C . PRO A 1 199 ? -3.675 15.586 -0.435 1.00 89.62 199 PRO A C 1
ATOM 1606 O O . PRO A 1 199 ? -4.436 14.705 -0.046 1.00 89.62 199 PRO A O 1
ATOM 1609 N N . GLU A 1 200 ? -2.806 15.374 -1.424 1.00 92.19 200 GLU A N 1
ATOM 1610 C CA . GLU A 1 200 ? -2.754 14.169 -2.264 1.00 92.19 200 GLU A CA 1
ATOM 1611 C C . GLU A 1 200 ? -2.319 12.906 -1.506 1.00 92.19 200 GLU A C 1
ATOM 1613 O O . GLU A 1 200 ? -2.458 11.801 -2.026 1.00 92.19 200 GLU A O 1
ATOM 1618 N N . ILE A 1 201 ? -1.857 13.034 -0.260 1.00 92.25 201 ILE A N 1
ATOM 1619 C CA . ILE A 1 201 ? -1.587 11.896 0.621 1.00 92.25 201 ILE A CA 1
ATOM 1620 C C . ILE A 1 201 ? -2.908 11.226 1.022 1.00 92.25 201 ILE A C 1
ATOM 1622 O O . ILE A 1 201 ? -3.685 11.746 1.832 1.00 92.25 201 ILE A O 1
ATOM 1626 N N . VAL A 1 202 ? -3.144 10.036 0.469 1.00 92.69 202 VAL A N 1
ATOM 1627 C CA . VAL A 1 202 ? -4.352 9.228 0.711 1.00 92.69 202 VAL A CA 1
ATOM 1628 C C . VAL A 1 202 ? -4.106 8.157 1.774 1.00 92.69 202 VAL A C 1
ATOM 1630 O O . VAL A 1 202 ? -5.037 7.771 2.485 1.00 92.69 202 VAL A O 1
ATOM 1633 N N . HIS A 1 203 ? -2.862 7.701 1.895 1.00 91.62 203 HIS A N 1
ATOM 1634 C CA . HIS A 1 203 ? -2.465 6.516 2.644 1.00 91.62 203 HIS A CA 1
ATOM 1635 C C . HIS A 1 203 ? -1.131 6.777 3.370 1.00 91.62 203 HIS A C 1
ATOM 1637 O O . HIS A 1 203 ? -0.205 7.307 2.762 1.00 91.62 203 HIS A O 1
ATOM 1643 N N . ILE A 1 204 ? -1.038 6.414 4.655 1.00 92.81 204 ILE A N 1
ATOM 1644 C CA . ILE A 1 204 ? 0.237 6.211 5.366 1.00 92.81 204 ILE A CA 1
ATOM 1645 C C . ILE A 1 204 ? 0.446 4.722 5.675 1.00 92.81 204 ILE A C 1
ATOM 1647 O O . ILE A 1 204 ? -0.381 4.142 6.390 1.00 92.81 204 ILE A O 1
ATOM 1651 N N . SER A 1 205 ? 1.568 4.150 5.233 1.00 91.44 205 SER A N 1
ATOM 1652 C CA . SER A 1 205 ? 2.008 2.809 5.642 1.00 91.44 205 SER A CA 1
ATOM 1653 C C . SER A 1 205 ? 2.664 2.886 7.024 1.00 91.44 205 SER A C 1
ATOM 1655 O O . SER A 1 205 ? 3.695 3.523 7.226 1.00 91.44 205 SER A O 1
ATOM 1657 N N . TYR A 1 206 ? 2.040 2.284 8.035 1.00 89.38 206 TYR A N 1
ATOM 1658 C CA . TYR A 1 206 ? 2.518 2.296 9.417 1.00 89.38 206 TYR A CA 1
ATOM 1659 C C . TYR A 1 206 ? 3.496 1.146 9.667 1.00 89.38 206 TYR A C 1
ATOM 1661 O O . TYR A 1 206 ? 3.102 0.040 10.048 1.00 89.38 206 TYR A O 1
ATOM 1669 N N . ASN A 1 207 ? 4.781 1.432 9.462 1.00 87.56 207 ASN A N 1
ATOM 1670 C CA . ASN A 1 207 ? 5.892 0.505 9.651 1.00 87.56 207 ASN A CA 1
ATOM 1671 C C . ASN A 1 207 ? 7.207 1.256 9.962 1.00 87.56 207 ASN A C 1
ATOM 1673 O O . ASN A 1 207 ? 7.248 2.486 9.940 1.00 87.56 207 ASN A O 1
ATOM 1677 N N . SER A 1 208 ? 8.265 0.518 10.308 1.00 80.94 208 SER A N 1
ATOM 1678 C CA . SER A 1 208 ? 9.613 1.044 10.551 1.00 80.94 208 SER A CA 1
ATOM 1679 C C . SER A 1 208 ? 10.707 0.075 10.098 1.00 80.94 208 SER A C 1
ATOM 1681 O O . SER A 1 208 ? 10.582 -1.148 10.246 1.00 80.94 208 SER A O 1
ATOM 1683 N N . GLY A 1 209 ? 11.815 0.644 9.610 1.00 66.25 209 GLY A N 1
ATOM 1684 C CA . GLY A 1 209 ? 13.057 -0.061 9.283 1.00 66.25 209 GLY A CA 1
ATOM 1685 C C . GLY A 1 209 ? 12.956 -1.050 8.113 1.00 66.25 209 GLY A C 1
ATOM 1686 O O . GLY A 1 209 ? 11.883 -1.354 7.605 1.00 66.25 209 GLY A O 1
ATOM 1687 N N . GLY A 1 210 ? 14.098 -1.589 7.670 1.00 61.91 210 GLY A N 1
ATOM 1688 C CA . GLY A 1 210 ? 14.164 -2.546 6.548 1.00 61.91 210 GLY A CA 1
ATOM 1689 C C . GLY A 1 210 ? 13.533 -3.920 6.818 1.00 61.91 210 GLY A C 1
ATOM 1690 O O . GLY A 1 210 ? 13.484 -4.754 5.923 1.00 61.91 210 GLY A O 1
ATOM 1691 N N . ILE A 1 211 ? 13.057 -4.160 8.043 1.00 68.12 211 ILE A N 1
ATOM 1692 C CA . ILE A 1 211 ? 12.407 -5.409 8.459 1.00 68.12 211 ILE A CA 1
ATOM 1693 C C . ILE A 1 211 ? 10.902 -5.242 8.705 1.00 68.12 211 ILE A C 1
ATOM 1695 O O . ILE A 1 211 ? 10.287 -6.176 9.209 1.00 68.12 211 ILE A O 1
ATOM 1699 N N . HIS A 1 212 ? 10.301 -4.089 8.380 1.00 80.38 212 HIS A N 1
ATOM 1700 C CA . HIS A 1 212 ? 8.868 -3.814 8.562 1.00 80.38 212 HIS A CA 1
ATOM 1701 C C . HIS A 1 212 ? 8.386 -4.084 10.004 1.00 80.38 212 HIS A C 1
ATOM 1703 O O . HIS A 1 212 ? 7.512 -4.910 10.244 1.00 80.38 212 HIS A O 1
ATOM 1709 N N . ILE A 1 213 ? 8.975 -3.436 11.009 1.00 87.75 213 ILE A N 1
ATOM 1710 C CA . ILE A 1 213 ? 8.532 -3.544 12.414 1.00 87.75 213 ILE A CA 1
ATOM 1711 C C . ILE A 1 213 ? 7.634 -2.367 12.818 1.00 87.75 213 ILE A C 1
ATOM 1713 O O . ILE A 1 213 ? 7.317 -1.506 12.004 1.00 87.75 213 ILE A O 1
ATOM 1717 N N . LEU A 1 214 ? 7.188 -2.329 14.078 1.00 90.69 214 LEU A N 1
ATOM 1718 C CA . LEU A 1 214 ? 6.432 -1.190 14.603 1.00 90.69 214 LEU A CA 1
ATOM 1719 C C . LEU A 1 214 ? 7.333 0.045 14.777 1.00 90.69 214 LEU A C 1
ATOM 1721 O O . LEU A 1 214 ? 8.448 -0.109 15.283 1.00 90.69 214 LEU A O 1
ATOM 1725 N N . PRO A 1 215 ? 6.827 1.255 14.478 1.00 87.69 215 PRO A N 1
ATOM 1726 C CA . PRO A 1 215 ? 7.526 2.508 14.740 1.00 87.69 215 PRO A CA 1
ATOM 1727 C C . PRO A 1 215 ? 7.967 2.695 16.193 1.00 87.69 215 PRO A C 1
ATOM 1729 O O . PRO A 1 215 ? 7.207 2.452 17.138 1.00 87.69 215 PRO A O 1
ATOM 1732 N N . ASN A 1 216 ? 9.190 3.186 16.374 1.00 88.50 216 ASN A N 1
ATOM 1733 C CA . ASN A 1 216 ? 9.739 3.595 17.662 1.00 88.50 216 ASN A CA 1
ATOM 1734 C C . ASN A 1 216 ? 9.148 4.943 18.136 1.00 88.50 216 ASN A C 1
ATOM 1736 O O . ASN A 1 216 ? 8.371 5.592 17.438 1.00 88.50 216 ASN A O 1
ATOM 1740 N N . ALA A 1 217 ? 9.516 5.392 19.341 1.00 88.25 217 ALA A N 1
ATOM 1741 C CA . ALA A 1 217 ? 8.958 6.611 19.939 1.00 88.25 217 ALA A CA 1
ATOM 1742 C C . ALA A 1 217 ? 9.211 7.888 19.110 1.00 88.25 217 ALA A C 1
ATOM 1744 O O . ALA A 1 217 ? 8.341 8.762 19.035 1.00 88.25 217 ALA A O 1
ATOM 1745 N N . LYS A 1 218 ? 10.376 7.997 18.459 1.00 87.38 218 LYS A N 1
ATOM 1746 C CA . LYS A 1 218 ? 10.717 9.139 17.601 1.00 87.38 218 LYS A CA 1
ATOM 1747 C C . LYS A 1 218 ? 9.831 9.156 16.355 1.00 87.38 218 LYS A C 1
ATOM 1749 O O . LYS A 1 218 ? 9.226 10.182 16.058 1.00 87.38 218 LYS A O 1
ATOM 1754 N N . GLU A 1 219 ? 9.701 8.021 15.676 1.00 87.44 219 GLU A N 1
ATOM 1755 C CA . GLU A 1 219 ? 8.865 7.883 14.475 1.00 87.44 219 GLU A CA 1
ATOM 1756 C C . GLU A 1 219 ? 7.379 8.098 14.795 1.00 87.44 219 GLU A C 1
ATOM 1758 O O . GLU A 1 219 ? 6.676 8.789 14.063 1.00 87.44 219 GLU A O 1
ATOM 1763 N N . GLN A 1 220 ? 6.897 7.598 15.939 1.00 88.88 220 GLN A N 1
ATOM 1764 C CA . GLN A 1 220 ? 5.537 7.875 16.411 1.00 88.88 220 GLN A CA 1
ATOM 1765 C C . GLN A 1 220 ? 5.304 9.371 16.662 1.00 88.88 220 GLN A C 1
ATOM 1767 O O . GLN A 1 220 ? 4.220 9.878 16.386 1.00 88.88 220 GLN A O 1
ATOM 1772 N N . THR A 1 221 ? 6.306 10.089 17.175 1.00 89.94 221 THR A N 1
ATOM 1773 C CA . THR A 1 221 ? 6.223 11.543 17.383 1.00 89.94 221 THR A CA 1
ATOM 1774 C C . THR A 1 221 ? 6.144 12.283 16.049 1.00 89.94 221 THR A C 1
ATOM 1776 O O . THR A 1 221 ? 5.293 13.155 15.880 1.00 89.94 221 THR A O 1
ATOM 1779 N N . GLN A 1 222 ? 6.970 11.893 15.075 1.00 88.69 222 GLN A N 1
ATOM 1780 C CA . GLN A 1 222 ? 6.919 12.444 13.719 1.00 88.69 222 GLN A CA 1
ATOM 1781 C C . GLN A 1 222 ? 5.561 12.183 13.057 1.00 88.69 222 GLN A C 1
ATOM 1783 O O . GLN A 1 222 ? 4.971 13.096 12.482 1.00 88.69 222 GLN A O 1
ATOM 1788 N N . LEU A 1 223 ? 5.015 10.974 13.205 1.00 90.06 223 LEU A N 1
ATOM 1789 C CA . LEU A 1 223 ? 3.700 10.639 12.673 1.00 90.06 223 LEU A CA 1
ATOM 1790 C C . LEU A 1 223 ? 2.580 11.473 13.318 1.00 90.06 223 LEU A C 1
ATOM 1792 O O . LEU A 1 223 ? 1.686 11.923 12.606 1.00 90.06 223 LEU A O 1
ATOM 1796 N N . ARG A 1 224 ? 2.638 11.757 14.632 1.00 92.25 224 ARG A N 1
ATOM 1797 C CA . ARG A 1 224 ? 1.695 12.701 15.275 1.00 92.25 224 ARG A CA 1
ATOM 1798 C C . ARG A 1 224 ? 1.752 14.075 14.615 1.00 92.25 224 ARG A C 1
ATOM 1800 O O . ARG A 1 224 ? 0.709 14.627 14.280 1.00 92.25 224 ARG A O 1
ATOM 1807 N N . GLN A 1 225 ? 2.954 14.601 14.383 1.00 92.19 225 GLN A N 1
ATOM 1808 C CA . GLN A 1 225 ? 3.142 15.905 13.737 1.00 92.19 225 GLN A CA 1
ATOM 1809 C C . GLN A 1 225 ? 2.590 15.920 12.303 1.00 92.19 225 GLN A C 1
ATOM 1811 O O . GLN A 1 225 ? 1.937 16.880 11.901 1.00 92.19 225 GLN A O 1
ATOM 1816 N N . MET A 1 226 ? 2.789 14.845 11.537 1.00 91.38 226 MET A N 1
ATOM 1817 C CA . MET A 1 226 ? 2.227 14.703 10.186 1.00 91.38 226 MET A CA 1
ATOM 1818 C C . MET A 1 226 ? 0.695 14.661 10.206 1.00 91.38 226 MET A C 1
ATOM 1820 O O . MET A 1 226 ? 0.033 15.362 9.444 1.00 91.38 226 MET A O 1
ATOM 1824 N N . LEU A 1 227 ? 0.108 13.903 11.129 1.00 92.88 227 LEU A N 1
ATOM 1825 C CA . LEU A 1 227 ? -1.344 13.786 11.266 1.00 92.88 227 LEU A CA 1
ATOM 1826 C C . LEU A 1 227 ? -2.017 15.072 11.778 1.00 92.88 227 LEU A C 1
ATOM 1828 O O . LEU A 1 227 ? -3.192 15.295 11.487 1.00 92.88 227 LEU A O 1
ATOM 1832 N N . GLN A 1 228 ? -1.289 15.934 12.497 1.00 93.19 228 GLN A N 1
ATOM 1833 C CA . GLN A 1 228 ? -1.728 17.298 12.823 1.00 93.19 228 GLN A CA 1
ATOM 1834 C C . GLN A 1 228 ? -1.742 18.216 11.592 1.00 93.19 228 GLN A C 1
ATOM 1836 O O . GLN A 1 228 ? -2.543 19.145 11.526 1.00 93.19 228 GLN A O 1
ATOM 1841 N N . ILE A 1 229 ? -0.871 17.962 10.610 1.00 92.94 229 ILE A N 1
ATOM 1842 C CA . ILE A 1 229 ? -0.800 18.732 9.365 1.00 92.94 229 ILE A CA 1
ATOM 1843 C C . ILE A 1 229 ? -1.949 18.373 8.413 1.00 92.94 229 ILE A C 1
ATOM 1845 O O . ILE A 1 229 ? -2.580 19.261 7.843 1.00 92.94 229 ILE A O 1
ATOM 1849 N N . HIS A 1 230 ? -2.172 17.080 8.182 1.00 92.75 230 HIS A N 1
ATOM 1850 C CA . HIS A 1 230 ? -3.214 16.562 7.291 1.00 92.75 230 HIS A CA 1
ATOM 1851 C C . HIS A 1 230 ? -3.566 15.140 7.716 1.00 92.75 230 HIS A C 1
ATOM 1853 O O . HIS A 1 230 ? -2.670 14.323 7.922 1.00 92.75 230 HIS A O 1
ATOM 1859 N N . LYS A 1 231 ? -4.861 14.832 7.831 1.00 93.56 231 LYS A N 1
ATOM 1860 C CA . LYS A 1 231 ? -5.342 13.485 8.166 1.00 93.56 231 LYS A CA 1
ATOM 1861 C C . LYS A 1 231 ? -5.641 12.743 6.851 1.00 93.56 231 LYS A C 1
ATOM 1863 O O . LYS A 1 231 ? -6.595 13.126 6.170 1.00 93.56 231 LYS A O 1
ATOM 1868 N N . PRO A 1 232 ? -4.870 11.701 6.481 1.00 94.69 232 PRO A N 1
ATOM 1869 C CA . PRO A 1 232 ? -5.103 10.951 5.251 1.00 94.69 232 PRO A CA 1
ATOM 1870 C C . PRO A 1 232 ? -6.395 10.134 5.355 1.00 94.69 232 PRO A C 1
ATOM 1872 O O . PRO A 1 232 ? -6.991 9.990 6.428 1.00 94.69 232 PRO A O 1
ATOM 1875 N N . ARG A 1 233 ? -6.829 9.547 4.238 1.00 95.88 233 ARG A N 1
ATOM 1876 C CA . ARG A 1 233 ? -8.011 8.675 4.229 1.00 95.88 233 ARG A CA 1
ATOM 1877 C C . ARG A 1 233 ? -7.749 7.359 4.965 1.00 95.88 233 ARG A C 1
ATOM 1879 O O . ARG A 1 233 ? -8.652 6.866 5.646 1.00 95.88 233 ARG A O 1
ATOM 1886 N N . TYR A 1 234 ? -6.535 6.824 4.846 1.00 96.81 234 TYR A N 1
ATOM 1887 C CA . TYR A 1 234 ? -6.145 5.527 5.392 1.00 96.81 234 TYR A CA 1
ATOM 1888 C C . TYR A 1 234 ? -4.821 5.591 6.158 1.00 96.81 234 TYR A C 1
ATOM 1890 O O . TYR A 1 234 ? -3.886 6.280 5.748 1.00 96.81 234 TYR A O 1
ATOM 1898 N N . ILE A 1 235 ? -4.737 4.822 7.243 1.00 96.00 235 ILE A N 1
ATOM 1899 C CA . ILE A 1 235 ? -3.469 4.400 7.849 1.00 96.00 235 ILE A CA 1
ATOM 1900 C C . ILE A 1 235 ? -3.467 2.872 7.844 1.00 96.00 235 ILE A C 1
ATOM 1902 O O . ILE A 1 235 ? -4.387 2.254 8.389 1.00 96.00 235 ILE A O 1
ATOM 1906 N N . VAL A 1 236 ? -2.468 2.267 7.208 1.00 95.56 236 VAL A N 1
ATOM 1907 C CA . VAL A 1 236 ? -2.390 0.815 7.023 1.00 95.56 236 VAL A CA 1
ATOM 1908 C C . VAL A 1 236 ? -1.325 0.242 7.949 1.00 95.56 236 VAL A C 1
ATOM 1910 O O . VAL A 1 236 ? -0.185 0.686 7.935 1.00 95.56 236 VAL A O 1
ATOM 1913 N N . LEU A 1 237 ? -1.665 -0.763 8.758 1.00 94.75 237 LEU A N 1
ATOM 1914 C CA . LEU A 1 237 ? -0.660 -1.539 9.487 1.00 94.75 237 LEU A CA 1
ATOM 1915 C C . LEU A 1 237 ? 0.038 -2.503 8.516 1.00 94.75 237 LEU A C 1
ATOM 1917 O O . LEU A 1 237 ? -0.514 -3.560 8.189 1.00 94.75 237 LEU A O 1
ATOM 1921 N N . GLU A 1 238 ? 1.244 -2.136 8.086 1.00 91.12 238 GLU A N 1
ATOM 1922 C CA . GLU A 1 238 ? 2.036 -2.843 7.072 1.00 91.12 238 GLU A CA 1
ATOM 1923 C C . GLU A 1 238 ? 3.385 -3.314 7.632 1.00 91.12 238 GLU A C 1
ATOM 1925 O O . GLU A 1 238 ? 4.466 -2.857 7.264 1.00 91.12 238 GLU A O 1
ATOM 1930 N N . THR A 1 239 ? 3.319 -4.230 8.587 1.00 89.88 239 THR A N 1
ATOM 1931 C CA . THR A 1 239 ? 4.490 -4.795 9.250 1.00 89.88 239 THR A CA 1
ATOM 1932 C C . THR A 1 239 ? 4.779 -6.209 8.756 1.00 89.88 239 THR A C 1
ATOM 1934 O O . THR A 1 239 ? 4.007 -6.811 8.019 1.00 89.88 239 THR A O 1
ATOM 1937 N N . ASN A 1 240 ? 5.887 -6.793 9.193 1.00 85.69 240 ASN A N 1
ATOM 1938 C CA . ASN A 1 240 ? 6.160 -8.199 8.993 1.00 85.69 240 ASN A CA 1
ATOM 1939 C C . ASN A 1 240 ? 5.196 -9.070 9.840 1.00 85.69 240 ASN A C 1
ATOM 1941 O O . ASN A 1 240 ? 4.622 -8.594 10.827 1.00 85.69 240 ASN A O 1
ATOM 1945 N N . PRO A 1 241 ? 5.058 -10.364 9.510 1.00 83.50 241 PRO A N 1
ATOM 1946 C CA . PRO A 1 241 ? 4.139 -11.288 10.185 1.00 83.50 241 PRO A CA 1
ATOM 1947 C C . PRO A 1 241 ? 4.460 -11.608 11.647 1.00 83.50 241 PRO A C 1
ATOM 1949 O O . PRO A 1 241 ? 3.621 -12.158 12.358 1.00 83.50 241 PRO A O 1
ATOM 1952 N N . TRP A 1 242 ? 5.676 -11.311 12.100 1.00 84.56 242 TRP A N 1
ATOM 1953 C CA . TRP A 1 242 ? 6.119 -11.567 13.470 1.00 84.56 242 TRP A CA 1
ATOM 1954 C C . TRP A 1 242 ? 5.666 -10.466 14.433 1.00 84.56 242 TRP A C 1
ATOM 1956 O O . TRP A 1 242 ? 5.731 -10.627 15.654 1.00 84.56 242 TRP A O 1
ATOM 1966 N N . VAL A 1 243 ? 5.188 -9.340 13.902 1.00 87.81 243 VAL A N 1
ATOM 1967 C CA . VAL A 1 243 ? 4.641 -8.248 14.697 1.00 87.81 243 VAL A CA 1
ATOM 1968 C C . VAL A 1 243 ? 3.241 -8.593 15.200 1.00 87.81 243 VAL A C 1
ATOM 1970 O O . VAL A 1 243 ? 2.351 -9.014 14.465 1.00 87.81 243 VAL A O 1
ATOM 1973 N N . SER A 1 244 ? 3.004 -8.338 16.488 1.00 91.94 244 SER A N 1
ATOM 1974 C CA . SER A 1 244 ? 1.674 -8.483 17.079 1.00 91.94 244 SER A CA 1
ATOM 1975 C C . SER A 1 244 ? 0.688 -7.469 16.487 1.00 91.94 244 SER A C 1
ATOM 1977 O O . SER A 1 244 ? 0.730 -6.284 16.826 1.00 91.94 244 SER A O 1
ATOM 1979 N N . ILE A 1 245 ? -0.265 -7.958 15.687 1.00 93.62 245 ILE A N 1
ATOM 1980 C CA . ILE A 1 245 ? -1.360 -7.158 15.108 1.00 93.62 245 ILE A CA 1
ATOM 1981 C C . ILE A 1 245 ? -2.134 -6.408 16.198 1.00 93.62 245 ILE A C 1
ATOM 1983 O O . ILE A 1 245 ? -2.407 -5.219 16.061 1.00 93.62 245 ILE A O 1
ATOM 1987 N N . ARG A 1 246 ? -2.421 -7.072 17.329 1.00 95.19 246 ARG A N 1
ATOM 1988 C CA . ARG A 1 246 ? -3.092 -6.453 18.486 1.00 95.19 246 ARG A CA 1
ATOM 1989 C C . ARG A 1 246 ? -2.317 -5.244 19.012 1.00 95.19 246 ARG A C 1
ATOM 1991 O O . ARG A 1 246 ? -2.918 -4.214 19.298 1.00 95.19 246 ARG A O 1
ATOM 1998 N N . LYS A 1 247 ? -0.993 -5.378 19.161 1.00 94.88 247 LYS A N 1
ATOM 1999 C CA . LYS A 1 247 ? -0.130 -4.287 19.636 1.00 94.88 247 LYS A CA 1
ATOM 2000 C C . LYS A 1 247 ? -0.102 -3.141 18.625 1.00 94.88 247 LYS A C 1
ATOM 2002 O O . LYS A 1 247 ? -0.261 -1.998 19.035 1.00 94.88 247 LYS A O 1
ATOM 2007 N N . GLY A 1 248 ? 0.057 -3.445 17.335 1.00 94.38 248 GLY A N 1
ATOM 2008 C CA . GLY A 1 248 ? 0.053 -2.440 16.267 1.00 94.38 248 GLY A CA 1
ATOM 2009 C C . GLY A 1 248 ? -1.257 -1.655 16.204 1.00 94.38 248 GLY A C 1
ATOM 2010 O O . GLY A 1 248 ? -1.237 -0.428 16.218 1.00 94.38 248 GLY A O 1
ATOM 2011 N N . LYS A 1 249 ? -2.397 -2.355 16.242 1.00 95.62 249 LYS A N 1
ATOM 2012 C CA . LYS A 1 249 ? -3.734 -1.746 16.277 1.00 95.62 249 LYS A CA 1
ATOM 2013 C C . LYS A 1 249 ? -3.912 -0.807 17.469 1.00 95.62 249 LYS A C 1
ATOM 2015 O O . LYS A 1 249 ? -4.310 0.336 17.275 1.00 95.62 249 LYS A O 1
ATOM 2020 N N . ARG A 1 250 ? -3.545 -1.254 18.675 1.00 95.56 250 ARG A N 1
ATOM 2021 C CA . ARG A 1 250 ? -3.647 -0.430 19.887 1.00 95.56 250 ARG A CA 1
ATOM 2022 C C . ARG A 1 250 ? -2.805 0.846 19.786 1.00 95.56 250 ARG A C 1
ATOM 2024 O O . ARG A 1 250 ? -3.296 1.917 20.110 1.00 95.56 250 ARG A O 1
ATOM 2031 N N . LEU A 1 251 ? -1.562 0.746 19.305 1.00 93.75 251 LEU A N 1
ATOM 2032 C CA . LEU A 1 251 ? -0.691 1.916 19.129 1.00 93.75 251 LEU A CA 1
ATOM 2033 C C . LEU A 1 251 ? -1.270 2.923 18.127 1.00 93.75 251 LEU A C 1
ATOM 2035 O O . LEU A 1 251 ? -1.197 4.126 18.362 1.00 93.75 251 LEU A O 1
ATOM 2039 N N . LEU A 1 252 ? -1.865 2.445 17.030 1.00 94.38 252 LEU A N 1
ATOM 2040 C CA . LEU A 1 252 ? -2.550 3.298 16.056 1.00 94.38 252 LEU A CA 1
ATOM 2041 C C . LEU A 1 252 ? -3.779 3.995 16.653 1.00 94.38 252 LEU A C 1
ATOM 2043 O O . LEU A 1 252 ? -4.006 5.171 16.386 1.00 94.38 252 LEU A O 1
ATOM 2047 N N . GLU A 1 253 ? -4.560 3.300 17.477 1.00 94.56 253 GLU A N 1
ATOM 2048 C CA . GLU A 1 253 ? -5.716 3.887 18.164 1.00 94.56 253 GLU A CA 1
ATOM 2049 C C . GLU A 1 253 ? -5.298 4.932 19.204 1.00 94.56 253 GLU A C 1
ATOM 2051 O O . GLU A 1 253 ? -5.848 6.032 19.217 1.00 94.56 253 GLU A O 1
ATOM 2056 N N . GLU A 1 254 ? -4.283 4.635 20.021 1.00 92.75 254 GLU A N 1
ATOM 2057 C CA . GLU A 1 254 ? -3.697 5.577 20.984 1.00 92.75 254 GLU A CA 1
ATOM 2058 C C . GLU A 1 254 ? -3.169 6.831 20.271 1.00 92.75 254 GLU A C 1
ATOM 2060 O O . GLU A 1 254 ? -3.462 7.960 20.671 1.00 92.75 254 GLU A O 1
ATOM 2065 N N . LEU A 1 255 ? -2.436 6.642 19.171 1.00 90.88 255 LEU A N 1
ATOM 2066 C CA . LEU A 1 255 ? -1.952 7.717 18.313 1.00 90.88 255 LEU A CA 1
ATOM 2067 C C . LEU A 1 255 ? -3.108 8.601 17.833 1.00 90.88 255 LEU A C 1
ATOM 2069 O O . LEU A 1 255 ? -3.065 9.813 18.024 1.00 90.88 255 LEU A O 1
ATOM 2073 N N . LEU A 1 256 ? -4.150 8.003 17.256 1.00 91.69 256 LEU A N 1
ATOM 2074 C CA . LEU A 1 256 ? -5.297 8.732 16.721 1.00 91.69 256 LEU A CA 1
ATOM 2075 C C . LEU A 1 256 ? -6.136 9.420 17.805 1.00 91.69 256 LEU A C 1
ATOM 2077 O O . LEU A 1 256 ? -6.648 10.506 17.560 1.00 91.69 256 LEU A O 1
ATOM 2081 N N . SER A 1 257 ? -6.254 8.840 19.000 1.00 89.88 257 SER A N 1
ATOM 2082 C CA . SER A 1 257 ? -6.966 9.470 20.122 1.00 89.88 257 SER A CA 1
ATOM 2083 C C . SER A 1 257 ? -6.264 10.710 20.683 1.00 89.88 257 SER A C 1
ATOM 2085 O O . SER A 1 257 ? -6.889 11.510 21.371 1.00 89.88 257 SER A O 1
ATOM 2087 N N . SER A 1 258 ? -4.971 10.877 20.391 1.00 83.56 258 SER A N 1
ATOM 2088 C CA . SER A 1 258 ? -4.147 11.971 20.917 1.00 83.56 258 SER A CA 1
ATOM 2089 C C . SER A 1 258 ? -4.072 13.210 20.012 1.00 83.56 258 SER A C 1
ATOM 2091 O O . SER A 1 258 ? -3.298 14.119 20.313 1.00 83.56 258 SER A O 1
ATOM 2093 N N . ILE A 1 259 ? -4.810 13.221 18.890 1.00 82.38 259 ILE A N 1
ATOM 2094 C CA . ILE A 1 259 ? -4.718 14.228 17.813 1.00 82.38 259 ILE A CA 1
ATOM 2095 C C . ILE A 1 259 ? -6.076 14.850 17.494 1.00 82.38 259 ILE A C 1
ATOM 2097 O O . ILE A 1 259 ? -6.208 16.066 17.716 1.00 82.38 259 ILE A O 1
#

pLDDT: mean 85.72, std 10.41, range [50.69, 97.88]

Sequence (259 aa):
MPKLLLSSTTSFFFGGIKAAFQNARKYGFDGLEIIPYRWTRPQEILELEKQYQVNVMGIHLPQWWQKSLGEAFRAEPTLFEKLLVPLWQYALGVAKNSVGLAIARSLEERRPYLLVHSNVTEEAGGEFLPLAKTFNVVIENIPYYPKSSPSLWDPAQIKQKNQETGLHSGVVFDPRHLQSAVEQIPGTNPIELYRQARPEIVHISYNSGGIHILPNAKEQTQLRQMLQIHKPRYIVLETNPWVSIRKGKRLLEELLSSI

Radius of gyration: 17.38 Å; chains: 1; bounding box: 42×38×42 Å